Protein AF-0000000074059070 (afdb_homodimer)

InterPro domains:
  IPR005331 Sulfotransferase [PF03567] (1-85)
  IPR007669 Carbohydrate sulfotransferase Chst-1-like [PTHR22900] (1-77)

Sequence (358 aa):
MTTITAAIFCYLTNTSEFLLNNRTISTEEYYRRFCLDQNDMTYDEVHNILGSSRVEYAVVRDPVERFLSGFVDKCIKYCNFKDNFHYYTTVSYEEGFDGILNLAKNHEMIYEKAGVPEELRRTIYTELLVGSTPHSTSGTAVKAEARNTLTANSSLLLRVTQMYYYDFIAFNFRLPILLMTTITAAIFCYLTNTSEFLLNNRTISTEEYYRRFCLDQNDMTYDEVHNILGSSRVEYAVVRDPVERFLSGFVDKCIKYCNFKDNFHYYTTVSYEEGFDGILNLAKNHEMIYEKAGVPEELRRTIYTELLVGSTPHSTSGTAVKAEARNTLTANSSLLLRVTQMYYYDFIAFNFRLPILL

Organism: Necator americanus (NCBI:txid51031)

Solvent-accessible surface area (backbone atoms only — not comparable to full-atom values): 20417 Å² total; per-residue (Å²): 107,66,48,53,54,51,25,48,48,35,39,69,74,39,44,67,62,36,51,73,68,70,56,52,50,38,70,36,38,82,90,67,29,89,52,63,62,75,83,68,59,41,40,68,57,49,44,67,72,57,52,85,84,59,81,49,67,42,81,41,59,47,62,68,58,48,48,48,47,50,43,43,50,51,45,50,41,46,59,27,48,88,83,43,47,88,64,44,45,78,39,73,44,44,84,62,69,69,19,38,51,49,42,30,50,51,47,44,55,52,37,49,74,63,64,51,55,67,72,58,44,50,50,52,39,53,37,46,65,74,46,76,39,91,83,53,63,74,91,36,70,68,44,51,53,50,47,48,55,39,71,73,30,44,71,57,38,48,52,54,46,61,74,37,40,62,56,29,61,77,67,69,45,83,76,81,84,76,115,107,66,49,53,56,51,25,48,50,37,39,69,74,39,45,66,63,35,50,74,67,70,55,53,50,41,72,35,39,81,90,67,29,89,52,64,61,75,81,67,59,40,42,67,57,47,43,67,72,56,50,85,85,59,79,47,68,43,81,42,59,47,62,68,58,48,49,48,46,50,42,44,50,50,47,50,42,46,60,28,47,89,86,44,46,88,63,44,45,78,39,72,45,44,83,62,68,70,19,38,52,50,42,31,51,51,47,45,54,52,37,49,75,63,64,50,54,66,70,60,44,50,51,53,37,54,35,46,65,74,46,76,38,90,82,54,64,72,91,36,70,66,44,51,52,50,48,49,57,40,71,72,30,44,68,56,40,48,52,54,44,60,74,38,42,64,56,27,60,76,67,68,46,83,77,79,84,75,116

Secondary structure (DSSP, 8-state):
-HHHHHHHHHHHHSHHHHHHTT--GGG--GGG-TTTTTT---HHHHHHHHTTS---EEEEE-HHHHHHHHIIIIIIIII-HHHHGGGPEEEEE-SSHHHHHHHHHHHHHHHHHTT--HHHHHHHHHHHHH---TT--TT-HHHHHHHHHHHH-HHHHHHHHHHTHHHHHHTTPPPP---/-HHHHHHHHHHHHSHHHHHHTT--GGG--STT-TTTTTT---HHHHHHHHTTS---EEEEE-HHHHHHHHIIIIIIIII-HHHHGGGPEEEEE-SSHHHHHHHHHHHHHHHHHTT--HHHHHHHHHHHHH---TT--TT-HHHHHHHHHHHH-HHHHHHHHHHTHHHHHHTTPPPP---

Structure (mmCIF, N/CA/C/O backbone):
data_AF-0000000074059070-model_v1
#
loop_
_entity.id
_entity.type
_entity.pdbx_description
1 polymer 'Sulfotransferase domain-containing protein'
#
loop_
_atom_site.group_PDB
_atom_site.id
_atom_site.type_symbol
_atom_site.label_atom_id
_atom_site.label_alt_id
_atom_site.label_comp_id
_atom_site.label_asym_id
_atom_site.label_entity_id
_atom_site.label_seq_id
_atom_site.pdbx_PDB_ins_code
_atom_site.Cartn_x
_atom_site.Cartn_y
_atom_site.Cartn_z
_atom_site.occupancy
_atom_site.B_iso_or_equiv
_atom_site.auth_seq_id
_atom_site.auth_comp_id
_atom_site.auth_asym_id
_atom_site.auth_atom_id
_atom_site.pdbx_PDB_model_num
ATOM 1 N N . MET A 1 1 ? 6.031 7.359 5.82 1 50.25 1 MET A N 1
ATOM 2 C CA . MET A 1 1 ? 5.57 8.555 6.523 1 50.25 1 MET A CA 1
ATOM 3 C C . MET A 1 1 ? 4.266 8.273 7.262 1 50.25 1 MET A C 1
ATOM 5 O O . MET A 1 1 ? 4.086 8.711 8.406 1 50.25 1 MET A O 1
ATOM 9 N N . THR A 1 2 ? 3.662 7.297 6.664 1 63.88 2 THR A N 1
ATOM 10 C CA . THR A 1 2 ? 2.432 6.855 7.316 1 63.88 2 THR A CA 1
ATOM 11 C C . THR A 1 2 ? 2.744 6.125 8.617 1 63.88 2 THR A C 1
ATOM 13 O O . THR A 1 2 ? 2.066 6.328 9.625 1 63.88 2 THR A O 1
ATOM 16 N N . THR A 1 3 ? 3.975 5.699 8.539 1 76.62 3 THR A N 1
ATOM 17 C CA . THR A 1 3 ? 4.289 4.871 9.695 1 76.62 3 THR A CA 1
ATOM 18 C C . THR A 1 3 ? 4.535 5.738 10.93 1 76.62 3 THR A C 1
ATOM 20 O O . THR A 1 3 ? 3.992 5.469 12 1 76.62 3 THR A O 1
ATOM 23 N N . ILE A 1 4 ? 5.25 6.836 10.711 1 82.69 4 ILE A N 1
ATOM 24 C CA . ILE A 1 4 ? 5.609 7.672 11.852 1 82.69 4 ILE A CA 1
ATOM 25 C C . ILE A 1 4 ? 4.375 8.422 12.352 1 82.69 4 ILE A C 1
ATOM 27 O O . ILE A 1 4 ? 4.18 8.57 13.562 1 82.69 4 ILE A O 1
ATOM 31 N N . THR A 1 5 ? 3.576 8.891 11.461 1 88 5 THR A N 1
ATOM 32 C CA . THR A 1 5 ? 2.355 9.586 11.844 1 88 5 THR A CA 1
ATOM 33 C C . THR A 1 5 ? 1.42 8.664 12.609 1 88 5 THR A C 1
ATOM 35 O O . THR A 1 5 ? 0.832 9.062 13.617 1 88 5 THR A O 1
ATOM 38 N N . ALA A 1 6 ? 1.315 7.516 12.086 1 88.31 6 ALA A N 1
ATOM 39 C CA . ALA A 1 6 ? 0.483 6.531 12.773 1 88.31 6 ALA A CA 1
ATOM 40 C C . ALA A 1 6 ? 1.013 6.25 14.18 1 88.31 6 ALA A C 1
ATOM 42 O O . ALA A 1 6 ? 0.234 6.098 15.125 1 88.31 6 ALA A O 1
ATOM 43 N N . ALA A 1 7 ? 2.293 6.195 14.289 1 90.31 7 ALA A N 1
ATOM 44 C CA . ALA A 1 7 ? 2.928 5.957 15.586 1 90.31 7 ALA A CA 1
ATOM 45 C C . ALA A 1 7 ? 2.65 7.102 16.547 1 90.31 7 ALA A C 1
ATOM 47 O O . ALA A 1 7 ? 2.4 6.875 17.734 1 90.31 7 ALA A O 1
ATOM 48 N N . ILE A 1 8 ? 2.713 8.234 16.062 1 92.81 8 ILE A N 1
ATOM 49 C CA . ILE A 1 8 ? 2.439 9.414 16.875 1 92.81 8 ILE A CA 1
ATOM 50 C C . ILE A 1 8 ? 1.01 9.359 17.406 1 92.81 8 ILE A C 1
ATOM 52 O O . ILE A 1 8 ? 0.773 9.602 18.594 1 92.81 8 ILE A O 1
ATOM 56 N N . PHE A 1 9 ? 0.107 8.961 16.609 1 93.19 9 PHE A N 1
ATOM 57 C CA . PHE A 1 9 ? -1.288 8.914 17.031 1 93.19 9 PHE A CA 1
ATOM 58 C C . PHE A 1 9 ? -1.517 7.777 18.031 1 93.19 9 PHE A C 1
ATOM 60 O O . PHE A 1 9 ? -2.35 7.891 18.922 1 93.19 9 PHE A O 1
ATOM 67 N N . CYS A 1 10 ? -0.812 6.742 17.797 1 93.38 10 CYS A N 1
ATOM 68 C CA . CYS A 1 10 ? -0.864 5.684 18.812 1 93.38 10 CYS A CA 1
ATOM 69 C C . CYS A 1 10 ? -0.404 6.203 20.156 1 93.38 10 CYS A C 1
ATOM 71 O O . CYS A 1 10 ? -1.038 5.93 21.188 1 93.38 10 CYS A O 1
ATOM 73 N N . TYR A 1 11 ? 0.659 6.914 20.188 1 95 11 TYR A N 1
ATOM 74 C CA . TYR A 1 11 ? 1.203 7.523 21.391 1 95 11 TYR A CA 1
ATOM 75 C C . TYR A 1 11 ? 0.2 8.492 22.016 1 95 11 TYR A C 1
ATOM 77 O O . TYR A 1 11 ? -0.043 8.445 23.219 1 95 11 TYR A O 1
ATOM 85 N N . LEU A 1 12 ? -0.462 9.242 21.203 1 94.88 12 LEU A N 1
ATOM 86 C CA . LEU A 1 12 ? -1.369 10.281 21.672 1 94.88 12 LEU A CA 1
ATOM 87 C C . LEU A 1 12 ? -2.682 9.672 22.156 1 94.88 12 LEU A C 1
ATOM 89 O O . LEU A 1 12 ? -3.328 10.227 23.062 1 94.88 12 LEU A O 1
ATOM 93 N N . THR A 1 13 ? -3.107 8.625 21.547 1 91.88 13 THR A N 1
ATOM 94 C CA . THR A 1 13 ? -4.379 7.996 21.891 1 91.88 13 THR A CA 1
ATOM 95 C C . THR A 1 13 ? -4.32 7.371 23.281 1 91.88 13 THR A C 1
ATOM 97 O O . THR A 1 13 ? -5.297 7.426 24.031 1 91.88 13 THR A O 1
ATOM 100 N N . ASN A 1 14 ? -3.252 6.746 23.594 1 93.81 14 ASN A N 1
ATOM 101 C CA . ASN A 1 14 ? -3.051 6.137 24.906 1 93.81 14 ASN A CA 1
ATOM 102 C C . ASN A 1 14 ? -1.597 6.238 25.359 1 93.81 14 ASN A C 1
ATOM 104 O O . ASN A 1 14 ? -0.888 5.23 25.406 1 93.81 14 ASN A O 1
ATOM 108 N N . THR A 1 15 ? -1.312 7.395 25.844 1 95.12 15 THR A N 1
ATOM 109 C CA . THR A 1 15 ? 0.071 7.723 26.172 1 95.12 15 THR A CA 1
ATOM 110 C C . THR A 1 15 ? 0.575 6.848 27.312 1 95.12 15 THR A C 1
ATOM 112 O O . THR A 1 15 ? 1.666 6.277 27.234 1 95.12 15 THR A O 1
ATOM 115 N N . SER A 1 16 ? -0.218 6.723 28.297 1 94.88 16 SER A N 1
ATOM 116 C CA . SER A 1 16 ? 0.184 5.984 29.5 1 94.88 16 SER A CA 1
ATOM 117 C C . SER A 1 16 ? 0.494 4.527 29.172 1 94.88 16 SER A C 1
ATOM 119 O O . SER A 1 16 ? 1.57 4.027 29.5 1 94.88 16 SER A O 1
ATOM 121 N N . GLU A 1 17 ? -0.394 3.877 28.484 1 95.25 17 GLU A N 1
ATOM 122 C CA . GLU A 1 17 ? -0.189 2.471 28.141 1 95.25 17 GLU A CA 1
ATOM 123 C C . GLU A 1 17 ? 0.943 2.303 27.141 1 95.25 17 GLU A C 1
ATOM 125 O O . GLU A 1 17 ? 1.682 1.316 27.172 1 95.25 17 GLU A O 1
ATOM 130 N N . PHE A 1 18 ? 1.029 3.25 26.219 1 95.88 18 PHE A N 1
ATOM 131 C CA . PHE A 1 18 ? 2.102 3.24 25.234 1 95.88 18 PHE A CA 1
ATOM 132 C C . PHE A 1 18 ? 3.465 3.232 25.922 1 95.88 18 PHE A C 1
ATOM 134 O O . PHE A 1 18 ? 4.328 2.418 25.578 1 95.88 18 PHE A O 1
ATOM 141 N N . LEU A 1 19 ? 3.6 4.066 26.938 1 93.62 19 LEU A N 1
ATOM 142 C CA . LEU A 1 19 ? 4.859 4.199 27.656 1 93.62 19 LEU A CA 1
ATOM 143 C C . LEU A 1 19 ? 5.074 3.014 28.594 1 93.62 19 LEU A C 1
ATOM 145 O O . LEU A 1 19 ? 6.195 2.518 28.719 1 93.62 19 LEU A O 1
ATOM 149 N N . LEU A 1 20 ? 4.027 2.57 29.172 1 95.12 20 LEU A N 1
ATOM 150 C CA . LEU A 1 20 ? 4.094 1.444 30.094 1 95.12 20 LEU A CA 1
ATOM 151 C C . LEU A 1 20 ? 4.555 0.178 29.391 1 95.12 20 LEU A C 1
ATOM 153 O O . LEU A 1 20 ? 5.188 -0.688 30 1 95.12 20 LEU A O 1
ATOM 157 N N . ASN A 1 21 ? 4.285 0.098 28.156 1 94.31 21 ASN A N 1
ATOM 158 C CA . ASN A 1 21 ? 4.68 -1.062 27.359 1 94.31 21 ASN A CA 1
ATOM 159 C C . ASN A 1 21 ? 6.039 -0.849 26.703 1 94.31 21 ASN A C 1
ATOM 161 O O . ASN A 1 21 ? 6.402 -1.579 25.781 1 94.31 21 ASN A O 1
ATOM 165 N N . ASN A 1 22 ? 6.691 0.199 27.078 1 92.62 22 ASN A N 1
ATOM 166 C CA . ASN A 1 22 ? 8.047 0.51 26.641 1 92.62 22 ASN A CA 1
ATOM 167 C C . ASN A 1 22 ? 8.109 0.729 25.125 1 92.62 22 ASN A C 1
ATOM 169 O O . ASN A 1 22 ? 9.031 0.252 24.469 1 92.62 22 ASN A O 1
ATOM 173 N N . ARG A 1 23 ? 7.133 1.312 24.672 1 91 23 ARG A N 1
ATOM 174 C CA . ARG A 1 23 ? 7.094 1.646 23.25 1 91 23 ARG A CA 1
ATOM 175 C C . ARG A 1 23 ? 7.699 3.023 22.984 1 91 23 ARG A C 1
ATOM 177 O O . ARG A 1 23 ? 7.652 3.896 23.859 1 91 23 ARG A O 1
ATOM 184 N N . THR A 1 24 ? 8.266 3.17 21.859 1 90.31 24 THR A N 1
ATOM 185 C CA . THR A 1 24 ? 8.711 4.469 21.375 1 90.31 24 THR A CA 1
ATOM 186 C C . THR A 1 24 ? 8.164 4.742 19.984 1 90.31 24 THR A C 1
ATOM 188 O O . THR A 1 24 ? 7.91 3.811 19.219 1 90.31 24 THR A O 1
ATOM 191 N N . ILE A 1 25 ? 7.949 5.961 19.641 1 89.62 25 ILE A N 1
ATOM 192 C CA . ILE A 1 25 ? 7.379 6.363 18.359 1 89.62 25 ILE A CA 1
ATOM 193 C C . ILE A 1 25 ? 8.289 5.895 17.219 1 89.62 25 ILE A C 1
ATOM 195 O O . ILE A 1 25 ? 7.809 5.383 16.203 1 89.62 25 ILE A O 1
ATOM 199 N N . SER A 1 26 ? 9.523 5.941 17.422 1 83.5 26 SER A N 1
ATOM 200 C CA . SER A 1 26 ? 10.508 5.676 16.375 1 83.5 26 SER A CA 1
ATOM 201 C C . SER A 1 26 ? 10.641 4.18 16.109 1 83.5 26 SER A C 1
ATOM 203 O O . SER A 1 26 ? 11.188 3.775 15.078 1 83.5 26 SER A O 1
ATOM 205 N N . THR A 1 27 ? 10.102 3.377 16.984 1 83.38 27 THR A N 1
ATOM 206 C CA . THR A 1 27 ? 10.281 1.94 16.797 1 83.38 27 THR A CA 1
ATOM 207 C C . THR A 1 27 ? 8.977 1.282 16.359 1 83.38 27 THR A C 1
ATOM 209 O O . THR A 1 27 ? 8.93 0.07 16.141 1 83.38 27 THR A O 1
ATOM 212 N N . GLU A 1 28 ? 7.941 2.098 16.266 1 85 28 GLU A N 1
ATOM 213 C CA . GLU A 1 28 ? 6.664 1.562 15.812 1 85 28 GLU A CA 1
ATOM 214 C C . GLU A 1 28 ? 6.719 1.186 14.336 1 85 28 GLU A C 1
ATOM 216 O O . GLU A 1 28 ? 7.324 1.896 13.531 1 85 28 GLU A O 1
ATOM 221 N N . GLU A 1 29 ? 6.141 -0.019 14.062 1 77.88 29 GLU A N 1
ATOM 222 C CA . GLU A 1 29 ? 6.016 -0.505 12.688 1 77.88 29 GLU A CA 1
ATOM 223 C C . GLU A 1 29 ? 4.57 -0.867 12.359 1 77.88 29 GLU A C 1
ATOM 225 O O . GLU A 1 29 ? 3.758 -1.081 13.266 1 77.88 29 GLU A O 1
ATOM 230 N N . TYR A 1 30 ? 4.41 -0.943 11.094 1 73.56 30 TYR A N 1
ATOM 231 C CA . TYR A 1 30 ? 3.047 -1.19 10.641 1 73.56 30 TYR A CA 1
ATOM 232 C C . TYR A 1 30 ? 2.492 -2.473 11.242 1 73.56 30 TYR A C 1
ATOM 234 O O . TYR A 1 30 ? 1.371 -2.488 11.758 1 73.56 30 TYR A O 1
ATOM 242 N N . TYR A 1 31 ? 3.281 -3.512 11.383 1 69.62 31 TYR A N 1
ATOM 243 C CA . TYR A 1 31 ? 2.775 -4.824 11.773 1 69.62 31 TYR A CA 1
ATOM 244 C C . TYR A 1 31 ? 2.834 -5.004 13.281 1 69.62 31 TYR A C 1
ATOM 246 O O . TYR A 1 31 ? 2.219 -5.922 13.828 1 69.62 31 TYR A O 1
ATOM 254 N N . ARG A 1 32 ? 3.541 -4.148 14.047 1 75.25 32 ARG A N 1
ATOM 255 C CA . ARG A 1 32 ? 3.684 -4.266 15.492 1 75.25 32 ARG A CA 1
ATOM 256 C C . ARG A 1 32 ? 3.258 -2.979 16.188 1 75.25 32 ARG A C 1
ATOM 258 O O . ARG A 1 32 ? 3.697 -2.697 17.312 1 75.25 32 ARG A O 1
ATOM 265 N N . ARG A 1 33 ? 2.42 -2.352 15.523 1 82.94 33 ARG A N 1
ATOM 266 C CA . ARG A 1 33 ? 1.953 -1.089 16.094 1 82.94 33 ARG A CA 1
ATOM 267 C C . ARG A 1 33 ? 1.178 -1.321 17.375 1 82.94 33 ARG A C 1
ATOM 269 O O . ARG A 1 33 ? 0.349 -2.23 17.453 1 82.94 33 ARG A O 1
ATOM 276 N N . PHE A 1 34 ? 1.431 -0.423 18.266 1 86.06 34 PHE A N 1
ATOM 277 C CA . PHE A 1 34 ? 0.832 -0.56 19.594 1 86.06 34 PHE A CA 1
ATOM 278 C C . PHE A 1 34 ? -0.689 -0.532 19.5 1 86.06 34 PHE A C 1
ATOM 280 O O . PHE A 1 34 ? -1.369 -1.341 20.141 1 86.06 34 PHE A O 1
ATOM 287 N N . CYS A 1 35 ? -1.208 0.383 18.688 1 87.44 35 CYS A N 1
ATOM 288 C CA . CYS A 1 35 ? -2.654 0.557 18.625 1 87.44 35 CYS A CA 1
ATOM 289 C C . CYS A 1 35 ? -3.25 -0.231 17.469 1 87.44 35 CYS A C 1
ATOM 291 O O . CYS A 1 35 ? -4.434 -0.084 17.156 1 87.44 35 CYS A O 1
ATOM 293 N N . LEU A 1 36 ? -2.402 -0.968 16.766 1 79.06 36 LEU A N 1
ATOM 294 C CA . LEU A 1 36 ? -2.83 -1.779 15.641 1 79.06 36 LEU A CA 1
ATOM 295 C C . LEU A 1 36 ? -3.557 -0.927 14.602 1 79.06 36 LEU A C 1
ATOM 297 O O . LEU A 1 36 ? -2.979 0.007 14.047 1 79.06 36 LEU A O 1
ATOM 301 N N . ASP A 1 37 ? -4.891 -1.211 14.422 1 75.81 37 ASP A N 1
ATOM 302 C CA . ASP A 1 37 ? -5.617 -0.473 13.398 1 75.81 37 ASP A CA 1
ATOM 303 C C . ASP A 1 37 ? -6.676 0.437 14.016 1 75.81 37 ASP A C 1
ATOM 305 O O . ASP A 1 37 ? -7.578 0.907 13.32 1 75.81 37 ASP A O 1
ATOM 309 N N . GLN A 1 38 ? -6.465 0.719 15.227 1 81.12 38 GLN A N 1
ATOM 310 C CA . GLN A 1 38 ? -7.484 1.475 15.945 1 81.12 38 GLN A CA 1
ATOM 311 C C . GLN A 1 38 ? -7.598 2.898 15.406 1 81.12 38 GLN A C 1
ATOM 313 O O . GLN A 1 38 ? -8.664 3.51 15.477 1 81.12 38 GLN A O 1
ATOM 318 N N . ASN A 1 39 ? -6.512 3.33 14.898 1 82.62 39 ASN A N 1
ATOM 319 C CA . ASN A 1 39 ? -6.516 4.715 14.438 1 82.62 39 ASN A CA 1
ATOM 320 C C . ASN A 1 39 ? -6.637 4.805 12.922 1 82.62 39 ASN A C 1
ATOM 322 O O . ASN A 1 39 ? -6.535 5.887 12.344 1 82.62 39 ASN A O 1
ATOM 326 N N . ASP A 1 40 ? -6.812 3.641 12.32 1 82.25 40 ASP A N 1
ATOM 327 C CA . ASP A 1 40 ? -7.039 3.625 10.875 1 82.25 40 ASP A CA 1
ATOM 328 C C . ASP A 1 40 ? -8.523 3.771 10.547 1 82.25 40 ASP A C 1
ATOM 330 O O . ASP A 1 40 ? -9.305 2.846 10.773 1 82.25 40 ASP A O 1
ATOM 334 N N . MET A 1 41 ? -8.891 4.945 10.172 1 84 41 MET A N 1
ATOM 335 C CA . MET A 1 41 ? -10.289 5.238 9.875 1 84 41 MET A CA 1
ATOM 336 C C . MET A 1 41 ? -10.422 5.938 8.523 1 84 41 MET A C 1
ATOM 338 O O . MET A 1 41 ? -9.492 6.602 8.07 1 84 41 MET A O 1
ATOM 342 N N . THR A 1 42 ? -11.578 5.688 7.969 1 85.81 42 THR A N 1
ATOM 343 C CA . THR A 1 42 ? -11.875 6.402 6.734 1 85.81 42 THR A CA 1
ATOM 344 C C . THR A 1 42 ? -12.078 7.891 7.004 1 85.81 42 THR A C 1
ATOM 346 O O . THR A 1 42 ? -12.281 8.297 8.148 1 85.81 42 THR A O 1
ATOM 349 N N . TYR A 1 43 ? -11.992 8.664 5.969 1 86.69 43 TYR A N 1
ATOM 350 C CA . TYR A 1 43 ? -12.188 10.109 6.086 1 86.69 43 TYR A CA 1
ATOM 351 C C . TYR A 1 43 ? -13.539 10.422 6.719 1 86.69 43 TYR A C 1
ATOM 353 O O . TYR A 1 43 ? -13.625 11.242 7.641 1 86.69 43 TYR A O 1
ATOM 361 N N . ASP A 1 44 ? -14.547 9.742 6.215 1 85 44 ASP A N 1
ATOM 362 C CA . ASP A 1 44 ? -15.898 9.992 6.703 1 85 44 ASP A CA 1
ATOM 363 C C . ASP A 1 44 ? -16.031 9.594 8.172 1 85 44 ASP A C 1
ATOM 365 O O . ASP A 1 44 ? -16.688 10.289 8.945 1 85 44 AS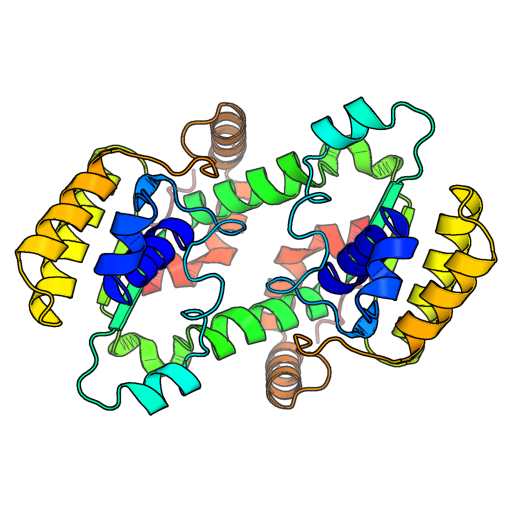P A O 1
ATOM 369 N N . GLU A 1 45 ? -15.445 8.531 8.531 1 86.38 45 GLU A N 1
ATOM 370 C CA . GLU A 1 45 ? -15.5 8.07 9.922 1 86.38 45 GLU A CA 1
ATOM 371 C C . GLU A 1 45 ? -14.859 9.086 10.859 1 86.38 45 GLU A C 1
ATOM 373 O O . GLU A 1 45 ? -15.43 9.422 11.906 1 86.38 45 GLU A O 1
ATOM 378 N N . VAL A 1 46 ? -13.703 9.562 10.508 1 85.56 46 VAL A N 1
ATOM 379 C CA . VAL A 1 46 ? -12.977 10.516 11.344 1 85.56 46 VAL A CA 1
ATOM 380 C C . VAL A 1 46 ? -13.773 11.812 11.453 1 85.56 46 VAL A C 1
ATOM 382 O O . VAL A 1 46 ? -13.883 12.391 12.539 1 85.56 46 VAL A O 1
ATOM 385 N N . HIS A 1 47 ? -14.273 12.203 10.414 1 87.12 47 HIS A N 1
ATOM 386 C CA . HIS A 1 47 ? -15.016 13.461 10.391 1 87.12 47 HIS A CA 1
ATOM 387 C C . HIS A 1 47 ? -16.281 13.359 11.227 1 87.12 47 HIS A C 1
ATOM 389 O O . HIS A 1 47 ? -16.688 14.336 11.867 1 87.12 47 HIS A O 1
ATOM 395 N N . ASN A 1 48 ? -16.828 12.242 11.18 1 87.25 48 ASN A N 1
ATOM 396 C CA . ASN A 1 48 ? -18.016 12.016 11.992 1 87.25 48 ASN A CA 1
ATOM 397 C C . ASN A 1 48 ? -17.703 12.055 13.477 1 87.25 48 ASN A C 1
ATOM 399 O O . ASN A 1 48 ? -18.516 12.508 14.281 1 87.25 48 ASN A O 1
ATOM 403 N N . ILE A 1 49 ? -16.594 11.633 13.828 1 85.25 49 ILE A N 1
ATOM 404 C CA . ILE A 1 49 ? -16.188 11.562 15.227 1 85.25 49 ILE A CA 1
ATOM 405 C C . ILE A 1 49 ? -15.734 12.938 15.703 1 85.25 49 ILE A C 1
ATOM 407 O O . ILE A 1 49 ? -16.125 13.383 16.781 1 85.25 49 ILE A O 1
ATOM 411 N N . LEU A 1 50 ? -14.922 13.656 14.984 1 84.12 50 LEU A N 1
ATOM 412 C CA . LEU A 1 50 ? -14.242 14.859 15.438 1 84.12 50 LEU A CA 1
ATOM 413 C C . LEU 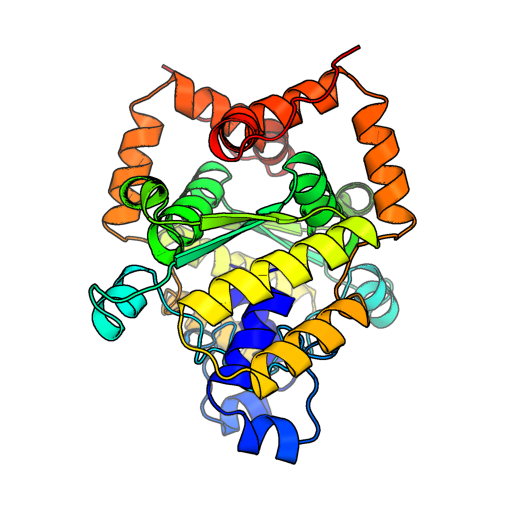A 1 50 ? -15.094 16.094 15.172 1 84.12 50 LEU A C 1
ATOM 415 O O . LEU A 1 50 ? -14.945 17.109 15.852 1 84.12 50 LEU A O 1
ATOM 419 N N . GLY A 1 51 ? -15.945 16 14.211 1 82.5 51 GLY A N 1
ATOM 420 C CA . GLY A 1 51 ? -16.766 17.156 13.891 1 82.5 51 GLY A CA 1
ATOM 421 C C . GLY A 1 51 ? -15.969 18.297 13.281 1 82.5 51 GLY A C 1
ATOM 422 O O . GLY A 1 51 ? -15.039 18.062 12.508 1 82.5 51 GLY A O 1
ATOM 423 N N . SER A 1 52 ? -16.375 19.609 13.609 1 80.88 52 SER A N 1
ATOM 424 C CA . SER A 1 52 ? -15.844 20.781 12.906 1 80.88 52 SER A CA 1
ATOM 425 C C . SER A 1 52 ? -14.594 21.328 13.602 1 80.88 52 SER A C 1
ATOM 427 O O . SER A 1 52 ? -13.836 22.094 13 1 80.88 52 SER A O 1
ATOM 429 N N . SER A 1 53 ? -14.359 21 14.781 1 82.19 53 SER A N 1
ATOM 430 C CA . SER A 1 53 ? -13.203 21.516 15.508 1 82.19 53 SER A CA 1
ATOM 431 C C . SER A 1 53 ? -11.977 20.625 15.289 1 82.19 53 SER A C 1
ATOM 433 O O . SER A 1 53 ? -11.219 20.359 16.219 1 82.19 53 SER A O 1
ATOM 435 N N . ARG A 1 54 ? -11.789 20.297 14.109 1 87.56 54 ARG A N 1
ATOM 436 C CA . ARG A 1 54 ? -10.711 19.375 13.789 1 87.56 54 ARG A CA 1
ATOM 437 C C . ARG A 1 54 ? -9.531 20.094 13.156 1 87.56 54 ARG A C 1
ATOM 439 O O . ARG A 1 54 ? -9.703 21.141 12.516 1 87.56 54 ARG A O 1
ATOM 446 N N . VAL A 1 55 ? -8.414 19.578 13.508 1 91.75 55 VAL A N 1
ATOM 447 C CA . VAL A 1 55 ? -7.195 19.969 12.797 1 91.75 55 VAL A CA 1
ATOM 448 C C . VAL A 1 55 ? -6.781 18.859 11.836 1 91.75 55 VAL A C 1
ATOM 450 O O . VAL A 1 55 ? -6.586 17.719 12.25 1 91.75 55 VAL A O 1
ATOM 453 N N . GLU A 1 56 ? -6.781 19.234 10.578 1 91.31 56 GLU A N 1
ATOM 454 C CA .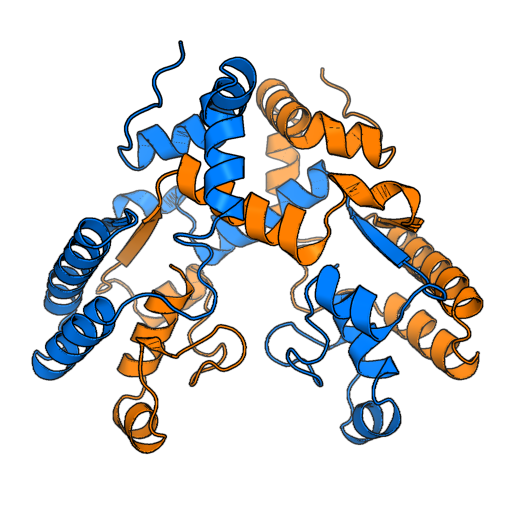 GLU A 1 56 ? -6.441 18.266 9.539 1 91.31 56 GLU A CA 1
ATOM 455 C C . GLU A 1 56 ? -5.09 18.578 8.906 1 91.31 56 GLU A C 1
ATOM 457 O O . GLU A 1 56 ? -4.797 19.734 8.602 1 91.31 56 GLU A O 1
ATOM 462 N N . TYR A 1 57 ? -4.32 17.562 8.852 1 92.38 57 TYR A N 1
ATOM 463 C CA . TYR A 1 57 ? -3.066 17.75 8.133 1 92.38 57 TYR A CA 1
ATOM 464 C C . TYR A 1 57 ? -2.693 16.5 7.34 1 92.38 57 TYR A C 1
ATOM 466 O O . TYR A 1 57 ? -3.168 15.406 7.641 1 92.38 57 TYR A O 1
ATOM 474 N N . ALA A 1 58 ? -1.93 16.703 6.281 1 91.5 58 ALA A N 1
ATOM 475 C CA . ALA A 1 58 ? -1.391 15.625 5.453 1 91.5 58 ALA A CA 1
ATOM 476 C C . ALA A 1 58 ? 0.123 15.75 5.305 1 91.5 58 ALA A C 1
ATOM 478 O O . ALA A 1 58 ? 0.637 16.828 5.02 1 91.5 58 ALA A O 1
ATOM 479 N N . VAL A 1 59 ? 0.737 14.688 5.617 1 91.75 59 VAL A N 1
ATOM 480 C CA . VAL A 1 59 ? 2.164 14.625 5.316 1 91.75 59 VAL A CA 1
ATOM 481 C C . VAL A 1 59 ? 2.375 14.086 3.906 1 91.75 59 VAL A C 1
ATOM 483 O O . VAL A 1 59 ? 1.931 12.977 3.586 1 91.75 59 VAL A O 1
ATOM 486 N N . VAL A 1 60 ? 2.986 14.922 3.152 1 91.19 60 VAL A N 1
ATOM 487 C CA . VAL A 1 60 ? 3.168 14.547 1.751 1 91.19 60 VAL A CA 1
ATOM 488 C C . VAL A 1 60 ? 4.656 14.484 1.424 1 91.19 60 VAL A C 1
ATOM 490 O O . VAL A 1 60 ? 5.457 15.234 1.987 1 91.19 60 VAL A O 1
ATOM 493 N N . ARG A 1 61 ? 5.031 13.633 0.56 1 88.75 61 ARG A N 1
ATOM 494 C CA . ARG A 1 61 ? 6.41 13.438 0.123 1 88.75 61 ARG A CA 1
ATOM 495 C C . ARG A 1 61 ? 6.602 13.914 -1.314 1 88.75 61 ARG A C 1
ATOM 497 O O . ARG A 1 61 ? 5.641 13.977 -2.086 1 88.75 61 ARG A O 1
ATOM 504 N N . ASP A 1 62 ? 7.848 14.227 -1.507 1 88.88 62 ASP A N 1
ATOM 505 C CA . ASP A 1 62 ? 8.203 14.508 -2.895 1 88.88 62 ASP A CA 1
ATOM 506 C C . ASP A 1 62 ? 7.781 13.367 -3.814 1 88.88 62 ASP A C 1
ATOM 508 O O . ASP A 1 62 ? 8.055 12.195 -3.527 1 88.88 62 ASP A O 1
ATOM 512 N N . PRO A 1 63 ? 7.121 13.773 -4.914 1 90.56 63 PRO A N 1
ATOM 513 C CA . PRO A 1 63 ? 6.559 12.719 -5.762 1 90.56 63 PRO A CA 1
ATOM 514 C C . PRO A 1 63 ? 7.617 11.758 -6.289 1 90.56 63 PRO A C 1
ATOM 516 O O . PRO A 1 63 ? 7.371 10.547 -6.375 1 90.56 63 PRO A O 1
ATOM 519 N N . VAL A 1 64 ? 8.781 12.273 -6.598 1 90.12 64 VAL A N 1
ATOM 520 C CA . VAL A 1 64 ? 9.844 11.406 -7.105 1 90.12 64 VAL A CA 1
ATOM 521 C C . VAL A 1 64 ? 10.32 10.469 -5.996 1 90.12 64 VAL A C 1
ATOM 523 O O . VAL A 1 64 ? 10.539 9.281 -6.238 1 90.12 64 VAL A O 1
ATOM 526 N N . GLU A 1 65 ? 10.453 11.016 -4.852 1 88.81 65 GLU A N 1
ATOM 527 C CA . GLU A 1 65 ? 10.859 10.203 -3.711 1 88.81 65 GLU A CA 1
ATOM 528 C C . GLU A 1 65 ? 9.812 9.148 -3.381 1 88.81 65 GLU A C 1
ATOM 530 O O . GLU A 1 65 ? 10.148 8.023 -3.002 1 88.81 65 GLU A O 1
ATOM 535 N N . ARG A 1 66 ? 8.578 9.555 -3.451 1 88.69 66 ARG A N 1
ATOM 536 C CA . ARG A 1 66 ? 7.484 8.609 -3.229 1 88.69 66 ARG A CA 1
ATOM 537 C C . ARG A 1 66 ? 7.531 7.473 -4.242 1 88.69 66 ARG A C 1
ATOM 539 O O . ARG A 1 66 ? 7.34 6.309 -3.883 1 88.69 66 ARG A O 1
ATOM 546 N N . PHE A 1 67 ? 7.727 7.809 -5.473 1 91 67 PHE A N 1
ATOM 547 C CA . PHE A 1 67 ? 7.844 6.797 -6.52 1 91 67 PHE A CA 1
ATOM 548 C C . PHE A 1 67 ? 9 5.848 -6.23 1 91 67 PHE A C 1
ATOM 550 O O . PHE A 1 67 ? 8.828 4.625 -6.277 1 91 67 PHE A O 1
ATOM 557 N N . LEU A 1 68 ? 10.148 6.441 -5.93 1 91.06 68 LEU A N 1
ATOM 558 C CA . LEU A 1 68 ? 11.352 5.641 -5.699 1 91.06 68 LEU A CA 1
ATOM 559 C C . LEU A 1 68 ? 11.164 4.711 -4.504 1 91.06 68 LEU A C 1
ATOM 561 O O . LEU A 1 68 ? 11.562 3.545 -4.551 1 91.06 68 LEU A O 1
ATOM 565 N N . SER A 1 69 ? 10.594 5.211 -3.506 1 88.62 69 SER A N 1
ATOM 566 C CA . SER A 1 69 ? 10.359 4.395 -2.32 1 88.62 69 SER A CA 1
ATOM 567 C C . SER A 1 69 ? 9.43 3.223 -2.635 1 88.62 69 SER A C 1
ATOM 569 O O . SER A 1 69 ? 9.688 2.092 -2.215 1 88.62 69 SER A O 1
ATOM 571 N N . GLY A 1 70 ? 8.305 3.553 -3.334 1 88.38 70 GLY A N 1
ATOM 572 C CA . GLY A 1 70 ? 7.379 2.504 -3.727 1 88.38 70 GLY A CA 1
ATOM 573 C C . GLY A 1 70 ? 7.996 1.481 -4.66 1 88.38 70 GLY A C 1
ATOM 574 O O . GLY A 1 70 ? 7.785 0.278 -4.5 1 88.38 70 GLY A O 1
ATOM 575 N N . PHE A 1 71 ? 8.781 1.969 -5.562 1 88.62 71 PHE A N 1
ATOM 576 C CA . PHE A 1 71 ? 9.422 1.104 -6.543 1 88.62 71 PHE A CA 1
ATOM 577 C C . PHE A 1 71 ? 10.406 0.154 -5.867 1 88.62 71 PHE A C 1
ATOM 579 O O . PHE A 1 71 ? 10.391 -1.051 -6.125 1 88.62 71 PHE A O 1
ATOM 586 N N . VAL A 1 72 ? 11.242 0.686 -5.031 1 88.75 72 VAL A N 1
ATOM 587 C CA . VAL A 1 72 ? 12.258 -0.112 -4.355 1 88.75 72 VAL A CA 1
ATOM 588 C C . VAL A 1 72 ? 11.594 -1.115 -3.418 1 88.75 72 VAL A C 1
ATOM 590 O O . VAL A 1 72 ? 11.984 -2.283 -3.367 1 88.75 72 VAL A O 1
ATOM 593 N N . ASP A 1 73 ? 10.602 -0.697 -2.76 1 86.44 73 ASP A N 1
ATOM 594 C CA . ASP A 1 73 ? 9.93 -1.536 -1.774 1 86.44 73 ASP A CA 1
ATOM 595 C C . ASP A 1 73 ? 9.156 -2.67 -2.451 1 86.44 73 ASP A C 1
ATOM 597 O O . ASP A 1 73 ? 9.352 -3.842 -2.119 1 86.44 73 ASP A O 1
ATOM 601 N N . LYS A 1 74 ? 8.406 -2.279 -3.443 1 85.06 74 LYS A N 1
ATOM 602 C CA . LYS A 1 74 ? 7.457 -3.256 -3.977 1 85.06 74 LYS A CA 1
ATOM 603 C C . LYS A 1 74 ? 8.055 -4.008 -5.16 1 85.06 74 LYS A C 1
ATOM 605 O O . LYS A 1 74 ? 7.852 -5.215 -5.301 1 85.06 74 LYS A O 1
ATOM 610 N N . CYS A 1 75 ? 8.797 -3.346 -5.996 1 86.31 75 CYS A N 1
ATOM 611 C CA . CYS A 1 75 ? 9.234 -3.951 -7.25 1 86.31 75 CYS A CA 1
ATOM 612 C C . CYS A 1 75 ? 10.578 -4.645 -7.082 1 86.31 75 CYS A C 1
ATOM 614 O O . CYS A 1 75 ? 10.875 -5.617 -7.777 1 86.31 75 CYS A O 1
ATOM 616 N N . ILE A 1 76 ? 11.336 -4.141 -6.145 1 85.19 76 ILE A N 1
ATOM 617 C CA . ILE A 1 76 ? 12.656 -4.738 -5.996 1 85.19 76 ILE A CA 1
ATOM 618 C C . ILE A 1 76 ? 12.68 -5.641 -4.766 1 85.19 76 ILE A C 1
ATOM 620 O O . ILE A 1 76 ? 13 -6.828 -4.863 1 85.19 76 ILE A O 1
ATOM 624 N N . LYS A 1 77 ? 12.273 -5.148 -3.725 1 84.81 77 LYS A N 1
ATOM 625 C CA . LYS A 1 77 ? 12.406 -5.863 -2.459 1 84.81 77 LYS A CA 1
ATOM 626 C C . LYS A 1 77 ? 11.445 -7.051 -2.391 1 84.81 77 LYS A C 1
ATOM 628 O O . LYS A 1 77 ? 11.836 -8.148 -1.976 1 84.81 77 LYS A O 1
ATOM 633 N N . TYR A 1 78 ? 10.211 -6.922 -2.871 1 84.44 78 TYR A N 1
ATOM 634 C CA . TYR A 1 78 ? 9.211 -7.941 -2.572 1 84.44 78 TYR A CA 1
ATOM 635 C C . TYR A 1 78 ? 8.914 -8.789 -3.803 1 84.44 78 TYR A C 1
ATOM 637 O O . TYR A 1 78 ? 8.461 -9.93 -3.686 1 84.44 78 TYR A O 1
ATOM 645 N N . CYS A 1 79 ? 8.961 -8.352 -4.957 1 79.25 79 CYS A N 1
ATOM 646 C CA . CYS A 1 79 ? 8.594 -9.148 -6.121 1 79.25 79 CYS A CA 1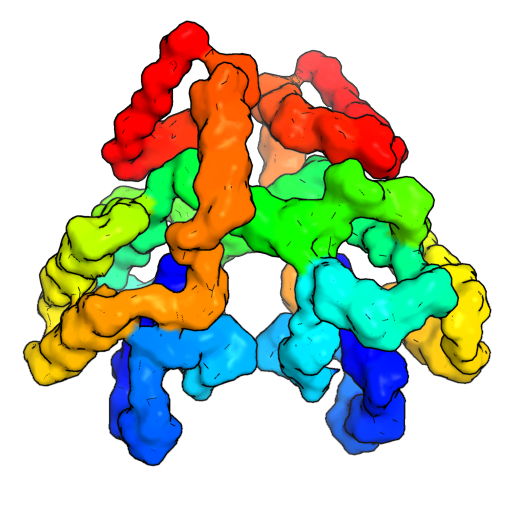
ATOM 647 C C . CYS A 1 79 ? 9.797 -9.375 -7.027 1 79.25 79 CYS A C 1
ATOM 649 O O . CYS A 1 79 ? 9.977 -10.469 -7.566 1 79.25 79 CYS A O 1
ATOM 651 N N . ASN A 1 80 ? 10.672 -8.398 -7.266 1 83 80 ASN A N 1
ATOM 652 C CA . ASN A 1 80 ? 11.844 -8.367 -8.133 1 83 80 ASN A CA 1
ATOM 653 C C . ASN A 1 80 ? 11.555 -9.016 -9.484 1 83 80 ASN A C 1
ATOM 655 O O . ASN A 1 80 ? 12.281 -9.914 -9.922 1 83 80 ASN A O 1
ATOM 659 N N . PHE A 1 81 ? 10.484 -8.633 -10.172 1 84.81 81 PHE A N 1
ATOM 660 C CA . PHE A 1 81 ? 10.094 -9.141 -11.484 1 84.81 81 PHE A CA 1
ATOM 661 C C . PHE A 1 81 ? 11.164 -8.844 -12.523 1 84.81 81 PHE A C 1
ATOM 663 O O . PHE A 1 81 ? 11.297 -9.578 -13.508 1 84.81 81 PHE A O 1
ATOM 670 N N . LYS A 1 82 ? 11.859 -7.832 -12.258 1 79.38 82 LYS A N 1
ATOM 671 C CA . LYS A 1 82 ? 12.883 -7.441 -13.219 1 79.38 82 LYS A CA 1
ATOM 672 C C . LYS A 1 82 ? 13.82 -8.602 -13.531 1 79.38 82 LYS A C 1
ATOM 674 O O . LYS A 1 82 ? 14.078 -8.906 -14.695 1 79.38 82 LYS A O 1
ATOM 679 N N . ASP A 1 83 ? 14.164 -9.32 -12.523 1 83.12 83 ASP A N 1
ATOM 680 C CA . ASP A 1 83 ? 15.18 -10.352 -12.711 1 83.12 83 ASP A CA 1
ATOM 681 C C . ASP A 1 83 ? 14.562 -11.75 -12.672 1 83.12 83 ASP A C 1
ATOM 683 O O . ASP A 1 83 ? 15.18 -12.719 -13.125 1 83.12 83 ASP A O 1
ATOM 687 N N . ASN A 1 84 ? 13.32 -11.844 -12.219 1 87.81 84 ASN A N 1
ATOM 688 C CA . ASN A 1 84 ? 12.859 -13.188 -11.875 1 87.81 84 ASN A CA 1
ATOM 689 C C . ASN A 1 84 ? 11.492 -13.484 -12.477 1 87.81 84 ASN A C 1
ATOM 691 O O . ASN A 1 84 ? 10.875 -14.5 -12.156 1 87.81 84 ASN A O 1
ATOM 695 N N . PHE A 1 85 ? 11.078 -12.68 -13.344 1 89.81 85 PHE A N 1
ATOM 696 C CA . PHE A 1 85 ? 9.727 -12.805 -13.883 1 89.81 85 PHE A CA 1
ATOM 697 C C . PHE A 1 85 ? 9.516 -14.172 -14.516 1 89.81 85 PHE A C 1
ATOM 699 O O . PHE A 1 85 ? 8.43 -14.742 -14.43 1 89.81 85 PHE A O 1
ATOM 706 N N . HIS A 1 86 ? 10.531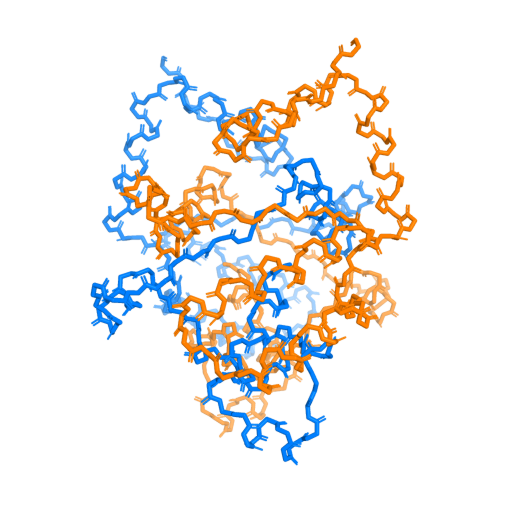 -14.68 -15.125 1 89.06 86 HIS A N 1
ATOM 707 C CA . HIS A 1 86 ? 10.43 -15.93 -15.875 1 89.06 86 HIS A CA 1
ATOM 708 C C . HIS A 1 86 ? 10.18 -17.109 -14.945 1 89.06 86 HIS A C 1
ATOM 710 O O . HIS A 1 86 ? 9.766 -18.188 -15.398 1 89.06 86 HIS A O 1
ATOM 716 N N . TYR A 1 87 ? 10.336 -16.969 -13.703 1 88.81 87 TYR A N 1
ATOM 717 C CA . TYR A 1 87 ? 10.102 -18.047 -12.758 1 88.81 87 TYR A CA 1
ATOM 718 C C . TYR A 1 87 ? 8.648 -18.062 -12.289 1 88.81 87 TYR A C 1
ATOM 720 O O . TYR A 1 87 ? 8.172 -19.062 -11.75 1 88.81 87 TYR A O 1
ATOM 728 N N . TYR A 1 88 ? 7.957 -17.016 -12.516 1 91.31 88 TYR A N 1
ATOM 729 C CA . TYR A 1 88 ? 6.621 -16.875 -11.945 1 91.31 88 TYR A CA 1
ATOM 730 C C . TYR A 1 88 ? 5.57 -17.484 -12.875 1 91.31 88 TYR A C 1
ATOM 732 O O . TYR A 1 88 ? 5.602 -17.25 -14.086 1 91.31 88 TYR A O 1
ATOM 740 N N . THR A 1 89 ? 4.738 -18.219 -12.227 1 93.06 89 THR A N 1
ATOM 741 C CA . THR A 1 89 ? 3.438 -18.438 -12.844 1 93.06 89 THR A CA 1
ATOM 742 C C . THR A 1 89 ? 2.496 -17.266 -12.547 1 93.06 89 THR A C 1
ATOM 744 O O . THR A 1 89 ? 2.211 -16.984 -11.383 1 93.06 89 THR A O 1
ATOM 747 N N . THR A 1 90 ? 2.025 -16.656 -13.602 1 92.5 90 THR A N 1
ATOM 748 C CA . THR A 1 90 ? 1.139 -15.516 -13.383 1 92.5 90 THR A CA 1
ATOM 749 C C . THR A 1 90 ? -0.322 -15.953 -13.398 1 92.5 90 THR A C 1
ATOM 751 O O . THR A 1 90 ? -0.738 -16.703 -14.281 1 92.5 90 THR A O 1
ATOM 754 N N . VAL A 1 91 ? -0.998 -15.531 -12.406 1 92.88 91 VAL A N 1
ATOM 755 C CA . VAL A 1 91 ? -2.432 -15.773 -12.305 1 92.88 91 VAL A CA 1
ATOM 756 C C . VAL A 1 91 ? -3.191 -14.453 -12.406 1 92.88 91 VAL A C 1
ATOM 758 O O . VAL A 1 91 ? -3.057 -13.586 -11.547 1 92.88 91 VAL A O 1
ATOM 761 N N . SER A 1 92 ? -3.977 -14.383 -13.445 1 89.81 92 SER A N 1
ATOM 762 C CA . SER A 1 92 ? -4.766 -13.172 -13.633 1 89.81 92 SER A CA 1
ATOM 763 C C . SER A 1 92 ? -6.043 -13.211 -12.805 1 89.81 92 SER A C 1
ATOM 765 O O . SER A 1 92 ? -6.777 -14.195 -12.828 1 89.81 92 SER A O 1
ATOM 767 N N . TYR A 1 93 ? -6.184 -12.102 -12.094 1 85.56 93 TYR A N 1
ATOM 768 C CA . TYR A 1 93 ? -7.414 -11.977 -11.32 1 85.56 93 TYR A CA 1
ATOM 769 C C . TYR A 1 93 ? -8.391 -11.016 -11.992 1 85.56 93 TYR A C 1
ATOM 771 O O . TYR A 1 93 ? -8.023 -9.898 -12.352 1 85.56 93 TYR A O 1
ATOM 779 N N . GLU A 1 94 ? -9.578 -11.57 -12.188 1 78.69 94 GLU A N 1
ATOM 780 C CA . GLU A 1 94 ? -10.688 -10.766 -12.68 1 78.69 94 GLU A CA 1
ATOM 781 C C . GLU A 1 94 ? -11.82 -10.695 -11.648 1 78.69 94 GLU A C 1
ATOM 783 O O . GLU A 1 94 ? -12.07 -11.672 -10.938 1 78.69 94 GLU A O 1
ATOM 788 N N . GLU A 1 95 ? -12.383 -9.523 -11.633 1 77.88 95 GLU A N 1
ATOM 789 C CA . GLU A 1 95 ? -13.492 -9.383 -10.695 1 77.88 95 GLU A CA 1
ATOM 790 C C . GLU A 1 95 ? -14.695 -10.219 -11.117 1 77.88 95 GLU A C 1
ATOM 792 O O . GLU A 1 95 ? -14.852 -10.531 -12.305 1 77.88 95 GLU A O 1
ATOM 797 N N . GLY A 1 96 ? -15.594 -10.516 -10.109 1 78.31 96 GLY A N 1
ATOM 798 C CA . GLY A 1 96 ? -16.797 -11.273 -10.391 1 78.31 96 GLY A CA 1
ATOM 799 C C . GLY A 1 96 ? -16.641 -12.766 -10.148 1 78.31 96 GLY A C 1
ATOM 800 O O . GLY A 1 96 ? -15.547 -13.234 -9.828 1 78.31 96 GLY A O 1
ATOM 801 N N . PHE A 1 97 ? -17.688 -13.43 -10.305 1 83.81 97 PHE A N 1
ATOM 802 C CA . PHE A 1 97 ? -17.734 -14.844 -9.984 1 83.81 97 PHE A CA 1
ATOM 803 C C . PHE A 1 97 ? -16.766 -15.633 -10.867 1 83.81 97 PHE A C 1
ATOM 805 O O . PHE A 1 97 ? -16.078 -16.531 -10.391 1 83.81 97 PHE A O 1
ATOM 812 N N . ASP A 1 98 ? -16.766 -15.328 -12.133 1 85.75 98 ASP A N 1
ATOM 813 C CA . ASP A 1 98 ? -15.891 -16.031 -13.062 1 85.75 98 ASP A CA 1
ATOM 814 C C . ASP A 1 98 ? -14.422 -15.812 -12.695 1 85.75 98 ASP A C 1
ATOM 816 O O . ASP A 1 98 ? -13.609 -16.734 -12.812 1 85.75 98 ASP A O 1
ATOM 820 N N . GLY A 1 99 ? -14.102 -14.656 -12.281 1 85.31 99 GLY A N 1
ATOM 821 C CA . GLY A 1 99 ? -12.75 -14.367 -11.828 1 85.31 99 GLY A CA 1
ATOM 822 C C . GLY A 1 99 ? -12.352 -15.148 -10.594 1 85.31 99 GLY A C 1
ATOM 823 O O . GLY A 1 99 ? -11.234 -15.672 -10.523 1 85.31 99 GLY A O 1
ATOM 824 N N . ILE A 1 100 ? -13.273 -15.281 -9.719 1 86.94 100 ILE A N 1
ATOM 825 C CA . ILE A 1 100 ? -13.023 -16.016 -8.484 1 86.94 100 ILE A CA 1
ATOM 826 C C . ILE A 1 100 ? -12.836 -17.5 -8.797 1 86.94 100 ILE A C 1
ATOM 828 O O . ILE A 1 100 ? -11.945 -18.156 -8.242 1 86.94 100 ILE A O 1
ATOM 832 N N . LEU A 1 101 ? -13.68 -17.953 -9.641 1 91.62 101 LEU A N 1
ATOM 833 C CA . LEU A 1 101 ? -13.586 -19.344 -10.047 1 91.62 101 LEU A CA 1
ATOM 834 C C . LEU A 1 101 ? -12.242 -19.625 -10.703 1 91.62 101 LEU A C 1
ATOM 836 O O . LEU A 1 101 ? -11.609 -20.656 -10.422 1 91.62 101 LEU A O 1
ATOM 840 N N . ASN A 1 102 ? -11.883 -18.766 -11.555 1 91.19 102 ASN A N 1
ATOM 841 C CA . ASN A 1 102 ? -10.594 -18.906 -12.227 1 91.19 102 ASN A CA 1
ATOM 842 C C . ASN A 1 102 ? -9.438 -18.859 -11.242 1 91.19 102 ASN A C 1
ATOM 844 O O . ASN A 1 102 ? -8.477 -19.625 -11.359 1 91.19 102 ASN A O 1
ATOM 848 N N . LEU A 1 103 ? -9.531 -18 -10.359 1 91.38 103 LEU A N 1
ATOM 849 C CA . LEU A 1 103 ? -8.516 -17.891 -9.32 1 91.38 103 LEU A CA 1
ATOM 850 C C . LEU A 1 103 ? -8.422 -19.188 -8.516 1 91.38 103 LEU A C 1
ATOM 852 O O . LEU A 1 103 ? -7.324 -19.672 -8.242 1 91.38 103 LEU A O 1
ATOM 856 N N . ALA A 1 104 ? -9.555 -19.656 -8.164 1 93.69 104 ALA A N 1
ATOM 857 C CA . ALA A 1 104 ? -9.594 -20.891 -7.379 1 93.69 104 ALA A CA 1
ATOM 858 C C . ALA A 1 104 ? -8.977 -22.062 -8.148 1 93.69 104 ALA A C 1
ATOM 860 O O . ALA A 1 104 ? -8.195 -22.828 -7.586 1 93.69 104 ALA A O 1
ATOM 861 N N . LYS A 1 105 ? -9.281 -22.109 -9.359 1 95.75 105 LYS A N 1
ATOM 862 C CA . LYS A 1 105 ? -8.75 -23.188 -10.195 1 95.75 105 LYS A CA 1
ATOM 863 C C . LYS A 1 105 ? -7.234 -23.078 -10.336 1 95.75 105 LYS A C 1
ATOM 865 O O . LYS A 1 105 ? -6.523 -24.078 -10.258 1 95.75 105 LYS A O 1
ATOM 870 N N . ASN A 1 106 ? -6.801 -21.953 -10.602 1 94.94 106 ASN A N 1
ATOM 871 C CA . ASN A 1 106 ? -5.359 -21.734 -10.727 1 94.94 106 ASN A CA 1
ATOM 872 C C . ASN A 1 106 ? -4.629 -22.062 -9.43 1 94.94 106 ASN A C 1
ATOM 874 O O . ASN A 1 106 ? -3.57 -22.703 -9.453 1 94.94 106 ASN A O 1
ATOM 878 N N . HIS A 1 107 ? -5.188 -21.672 -8.344 1 95.12 107 HIS A N 1
ATOM 879 C CA . HIS A 1 107 ? -4.578 -21.984 -7.062 1 95.12 107 HIS A CA 1
ATOM 880 C C . HIS A 1 107 ? -4.52 -23.5 -6.836 1 95.12 107 HIS A C 1
ATOM 882 O O . HIS A 1 107 ? -3.529 -24.016 -6.316 1 95.12 107 HIS A O 1
ATOM 888 N N . GLU A 1 108 ? -5.594 -24.109 -7.195 1 96.69 108 GLU A N 1
ATOM 889 C CA . GLU A 1 108 ? -5.613 -25.562 -7.055 1 96.69 108 GLU A CA 1
ATOM 890 C C . GLU A 1 108 ? -4.461 -26.203 -7.82 1 96.69 108 GLU A C 1
ATOM 892 O O . GLU A 1 108 ? -3.746 -27.047 -7.281 1 96.69 108 GLU A O 1
ATOM 897 N N . MET A 1 109 ? -4.281 -25.766 -9.016 1 96.88 109 MET A N 1
ATOM 898 C CA . MET A 1 109 ? -3.232 -26.328 -9.867 1 96.88 109 MET A CA 1
ATOM 899 C C . MET A 1 109 ? -1.852 -26 -9.305 1 96.88 109 MET A C 1
ATOM 901 O O . MET A 1 109 ? -0.982 -26.875 -9.242 1 96.88 109 MET A O 1
ATOM 905 N N . ILE A 1 110 ? -1.664 -24.812 -8.891 1 96.75 110 ILE A N 1
ATOM 906 C CA . ILE A 1 110 ? -0.376 -24.359 -8.383 1 96.75 110 ILE A CA 1
ATOM 907 C C . ILE A 1 110 ? -0.038 -25.094 -7.09 1 96.75 110 ILE A C 1
ATOM 909 O O . ILE A 1 110 ? 1.09 -25.562 -6.91 1 96.75 110 ILE A O 1
ATOM 913 N N . TYR A 1 111 ? -0.985 -25.234 -6.242 1 97.12 111 TYR A N 1
ATOM 914 C CA . TYR A 1 111 ? -0.742 -25.859 -4.949 1 97.12 111 TYR A CA 1
ATOM 915 C C . TYR A 1 111 ? -0.552 -27.359 -5.102 1 97.12 111 TYR A C 1
ATOM 917 O O . TYR A 1 111 ? 0.191 -27.984 -4.336 1 97.12 111 TYR A O 1
ATOM 925 N N . GLU A 1 112 ? -1.205 -27.891 -6.066 1 97.56 112 GLU A N 1
ATOM 926 C CA . GLU A 1 112 ? -0.946 -29.297 -6.371 1 97.56 112 GLU A CA 1
ATOM 927 C C . GLU A 1 112 ? 0.503 -29.516 -6.801 1 97.56 112 GLU A C 1
ATOM 929 O O . GLU A 1 112 ? 1.168 -30.438 -6.324 1 97.56 112 GLU A O 1
ATOM 934 N N . LYS A 1 113 ? 0.966 -28.672 -7.641 1 95.38 113 LYS A N 1
ATOM 935 C CA . LYS A 1 113 ? 2.35 -28.734 -8.102 1 95.38 113 LYS A CA 1
ATOM 936 C C . LYS A 1 113 ? 3.324 -28.547 -6.945 1 95.38 113 LYS A C 1
ATOM 938 O O . LYS A 1 113 ? 4.414 -29.125 -6.941 1 95.38 113 LYS A O 1
ATOM 943 N N . ALA A 1 114 ? 2.904 -27.781 -6.012 1 94.31 114 ALA A N 1
ATOM 944 C CA . ALA A 1 114 ? 3.758 -27.484 -4.867 1 94.31 114 ALA A CA 1
ATOM 945 C C . ALA A 1 114 ? 3.701 -28.594 -3.822 1 94.31 114 ALA A C 1
ATOM 947 O O . ALA A 1 114 ? 4.383 -28.516 -2.799 1 94.31 114 ALA A O 1
ATOM 948 N N . GLY A 1 115 ? 2.818 -29.531 -4.004 1 94.81 115 GLY A N 1
ATOM 949 C CA . GLY A 1 115 ? 2.766 -30.672 -3.109 1 94.81 115 GLY A CA 1
ATOM 950 C C . GLY A 1 115 ? 1.824 -30.469 -1.938 1 94.81 115 GLY A C 1
ATOM 951 O O . GLY A 1 115 ? 1.902 -31.188 -0.94 1 94.81 115 GLY A O 1
ATOM 952 N N . VAL A 1 116 ? 0.968 -29.516 -2.029 1 96.38 116 VAL A N 1
ATOM 953 C CA . VAL A 1 116 ? -0.02 -29.312 -0.977 1 96.38 116 VAL A CA 1
ATOM 954 C C . VAL A 1 116 ? -1.038 -30.438 -0.985 1 96.38 116 VAL A C 1
ATOM 956 O O . VAL A 1 116 ? -1.576 -30.797 -2.037 1 96.38 116 VAL A O 1
ATOM 959 N N . PRO A 1 117 ? -1.312 -31 0.194 1 97.44 117 PRO A N 1
ATOM 960 C CA . PRO A 1 117 ? -2.254 -32.125 0.267 1 97.44 117 PRO A CA 1
ATOM 961 C C . PRO A 1 117 ? -3.645 -31.75 -0.251 1 97.44 117 PRO A C 1
ATOM 963 O O . PRO A 1 117 ? -4.086 -30.609 -0.093 1 97.44 117 PRO A O 1
ATOM 966 N N . GLU A 1 118 ? -4.34 -32.719 -0.731 1 97.69 118 GLU A N 1
ATOM 967 C CA . GLU A 1 118 ? -5.629 -32.531 -1.388 1 97.69 118 GLU A CA 1
ATOM 968 C C . GLU A 1 118 ? -6.656 -31.938 -0.43 1 97.69 118 GLU A C 1
ATOM 970 O O . GLU A 1 118 ? -7.434 -31.062 -0.812 1 97.69 118 GLU A O 1
ATOM 975 N N . GLU A 1 119 ? -6.684 -32.375 0.721 1 96.38 119 GLU A N 1
ATOM 976 C CA . GLU A 1 119 ? -7.656 -31.891 1.699 1 96.38 119 GLU A CA 1
ATOM 977 C C . GLU A 1 119 ? -7.504 -30.391 1.938 1 96.38 119 GLU A C 1
ATOM 979 O O . GLU A 1 119 ? -8.5 -29.672 2.027 1 96.38 119 GLU A O 1
ATOM 984 N N . LEU A 1 120 ? -6.312 -29.969 2.006 1 97.06 120 LEU A N 1
ATOM 985 C CA . LEU A 1 120 ? -6.051 -28.547 2.209 1 97.06 120 LEU A CA 1
ATOM 986 C C . LEU A 1 120 ? -6.43 -27.75 0.972 1 97.06 120 LEU A C 1
ATOM 988 O O . LEU A 1 120 ? -7.016 -26.672 1.083 1 97.06 120 LEU A O 1
ATOM 992 N N . ARG A 1 121 ? -6.133 -28.281 -0.188 1 97.62 121 ARG A N 1
ATOM 993 C CA . ARG A 1 121 ? -6.469 -27.609 -1.437 1 97.62 121 ARG A CA 1
ATOM 994 C C . ARG A 1 121 ? -7.98 -27.453 -1.586 1 97.62 121 ARG A C 1
ATOM 996 O O . ARG A 1 121 ? -8.461 -26.422 -2.059 1 97.62 121 ARG A O 1
ATOM 1003 N N . ARG A 1 122 ? -8.672 -28.438 -1.155 1 96.69 122 ARG A N 1
ATOM 1004 C CA . ARG A 1 122 ? -10.133 -28.391 -1.227 1 96.69 122 ARG A CA 1
ATOM 1005 C C . ARG A 1 122 ? -10.688 -27.297 -0.332 1 96.69 122 ARG A C 1
ATOM 1007 O O . ARG A 1 122 ? -11.625 -26.594 -0.718 1 96.69 122 ARG A O 1
ATOM 1014 N N . THR A 1 123 ? -10.133 -27.203 0.799 1 95 123 THR A N 1
ATOM 1015 C CA . THR A 1 123 ? -10.555 -26.141 1.716 1 95 123 THR A CA 1
ATOM 1016 C C . THR A 1 123 ? -10.289 -24.766 1.115 1 95 123 THR A C 1
ATOM 1018 O O . THR A 1 123 ? -11.156 -23.891 1.146 1 95 123 THR A O 1
ATOM 1021 N N . ILE A 1 124 ? -9.133 -24.578 0.581 1 95.19 124 ILE A N 1
ATOM 1022 C CA . ILE A 1 124 ? -8.758 -23.312 -0.038 1 95.19 124 ILE A CA 1
ATOM 1023 C C . ILE A 1 124 ? -9.727 -23 -1.179 1 95.19 124 ILE A C 1
ATOM 1025 O O . ILE A 1 124 ? -10.25 -21.891 -1.264 1 95.19 124 ILE A O 1
ATOM 1029 N N . TYR A 1 125 ? -9.969 -24 -1.958 1 95.31 125 TYR A N 1
ATOM 1030 C CA . TYR A 1 125 ? -10.859 -23.859 -3.104 1 95.31 125 TYR A CA 1
ATOM 1031 C C . TYR A 1 125 ? -12.242 -23.391 -2.66 1 95.31 125 TYR A C 1
ATOM 1033 O O . TYR A 1 125 ? -12.789 -22.438 -3.199 1 95.31 125 TYR A O 1
ATOM 1041 N N . THR A 1 126 ? -12.734 -24 -1.676 1 94.19 126 THR A N 1
ATOM 1042 C CA . THR A 1 126 ? -14.078 -23.703 -1.185 1 94.19 126 THR A CA 1
ATOM 1043 C C . THR A 1 126 ? -14.133 -22.312 -0.562 1 94.19 126 THR A C 1
ATOM 1045 O O . THR A 1 126 ? -15.094 -21.578 -0.773 1 94.19 126 THR A O 1
ATOM 1048 N N . GLU A 1 127 ? -13.172 -21.969 0.156 1 91.81 127 GLU A N 1
ATOM 1049 C CA . GLU A 1 127 ? -13.148 -20.688 0.837 1 91.81 127 GLU A CA 1
ATOM 1050 C C . GLU A 1 127 ? -13.008 -19.531 -0.16 1 91.81 127 GLU A C 1
ATOM 1052 O O . GLU A 1 127 ? -13.539 -18.453 0.06 1 91.81 127 GLU A O 1
ATOM 1057 N N . LEU A 1 128 ? -12.273 -19.781 -1.221 1 90.25 128 LEU A N 1
ATOM 1058 C CA . LEU A 1 128 ? -12.133 -18.766 -2.254 1 90.25 128 LEU A CA 1
ATOM 1059 C C . LEU A 1 128 ? -13.477 -18.484 -2.92 1 90.25 128 LEU A C 1
ATOM 1061 O O . LEU A 1 128 ? -13.742 -17.344 -3.326 1 90.25 128 LEU A O 1
ATOM 1065 N N . LEU A 1 129 ? -14.289 -19.469 -2.941 1 90.44 129 LEU A N 1
ATOM 1066 C CA . LEU A 1 129 ? -15.562 -19.328 -3.635 1 90.44 129 LEU A CA 1
ATOM 1067 C C . LEU A 1 129 ? -16.578 -18.609 -2.758 1 90.44 129 LEU A C 1
ATOM 1069 O O . LEU A 1 129 ? -17.609 -18.141 -3.25 1 90.44 129 LEU A O 1
ATOM 1073 N N . VAL A 1 130 ? -16.391 -18.625 -1.456 1 82.25 130 VAL A N 1
ATOM 1074 C CA . VAL A 1 130 ? -17.281 -17.922 -0.555 1 82.25 130 VAL A CA 1
ATOM 1075 C C . VAL A 1 130 ? -17.281 -16.422 -0.898 1 82.25 130 VAL A C 1
ATOM 1077 O O . VAL A 1 130 ? -18.328 -15.773 -0.867 1 82.25 130 VAL A O 1
ATOM 1080 N N . GLY A 1 131 ? -16.297 -15.914 -1.354 1 67.31 131 GLY A N 1
ATOM 1081 C CA . GLY A 1 131 ? -16.391 -14.547 -1.843 1 67.31 131 GLY A CA 1
ATOM 1082 C C . GLY A 1 131 ? -15.344 -13.625 -1.234 1 67.31 131 GLY A C 1
ATOM 1083 O O . GLY A 1 131 ? -14.25 -14.07 -0.877 1 67.31 131 GLY A O 1
ATOM 1084 N N . SER A 1 132 ? -15.672 -12.32 -1.203 1 64.06 132 SER A N 1
ATOM 1085 C CA . SER A 1 132 ? -14.742 -11.219 -1.005 1 64.06 132 SER A CA 1
ATOM 1086 C C . SER A 1 132 ? -14.523 -10.938 0.478 1 64.06 132 SER A C 1
ATOM 1088 O O . SER A 1 132 ? -15.414 -11.172 1.297 1 64.06 132 SER A O 1
ATOM 1090 N N . THR A 1 133 ? -13.273 -10.516 0.696 1 67.75 133 THR A N 1
ATOM 1091 C CA . THR A 1 133 ? -12.93 -10.062 2.039 1 67.75 133 THR A CA 1
ATOM 1092 C C . THR A 1 133 ? -13.617 -8.734 2.354 1 67.75 133 THR A C 1
ATOM 1094 O O . THR A 1 133 ? -14.031 -8.016 1.443 1 67.75 133 THR A O 1
ATOM 1097 N N . PRO A 1 134 ? -13.844 -8.453 3.627 1 65.44 134 PRO A N 1
ATOM 1098 C CA . PRO A 1 134 ? -14.453 -7.184 4.023 1 65.44 134 PRO A CA 1
ATOM 1099 C C . PRO A 1 134 ? -13.734 -5.973 3.443 1 65.44 134 PRO A C 1
ATOM 1101 O O . PRO A 1 134 ? -14.328 -4.898 3.309 1 65.44 134 PRO A O 1
ATOM 1104 N N . HIS A 1 135 ? -12.539 -6.051 3.074 1 63.69 135 HIS A N 1
ATOM 1105 C CA . HIS A 1 135 ? -11.75 -4.922 2.59 1 63.69 135 HIS A CA 1
ATOM 1106 C C . HIS A 1 135 ? -11.875 -4.773 1.078 1 63.69 135 HIS A C 1
ATOM 1108 O O . HIS A 1 135 ? -11.297 -3.855 0.492 1 63.69 135 HIS A O 1
ATOM 1114 N N . SER A 1 136 ? -12.75 -5.398 0.569 1 70.44 136 SER A N 1
ATOM 1115 C CA . SER A 1 136 ? -12.852 -5.398 -0.887 1 70.44 136 SER A CA 1
ATOM 1116 C C . SER A 1 136 ? -13.633 -4.191 -1.391 1 70.44 136 SER A C 1
ATOM 1118 O O . SER A 1 136 ? -14.664 -3.83 -0.818 1 70.44 136 SER A O 1
ATOM 1120 N N . THR A 1 137 ? -12.953 -3.438 -2.291 1 76.56 137 THR A N 1
ATOM 1121 C CA . THR A 1 137 ? -13.648 -2.35 -2.973 1 76.56 137 THR A CA 1
ATOM 1122 C C . THR A 1 137 ? -14.508 -2.885 -4.113 1 76.56 137 THR A C 1
ATOM 1124 O O . THR A 1 137 ? -15.227 -2.125 -4.766 1 76.56 137 THR A O 1
ATOM 1127 N N . SER A 1 138 ? -14.461 -4.133 -4.191 1 74.06 138 SER A N 1
ATOM 1128 C CA . SER A 1 138 ? -15.156 -4.758 -5.312 1 74.06 138 SER A CA 1
ATOM 1129 C C . SER A 1 138 ? -16.656 -4.578 -5.199 1 74.06 138 SER A C 1
ATOM 1131 O O . SER A 1 138 ? -17.234 -4.773 -4.125 1 74.06 138 SER A O 1
ATOM 1133 N N . GLY A 1 139 ? -17.219 -4.137 -6.379 1 77.5 139 GLY A N 1
ATOM 1134 C CA . GLY A 1 139 ? -18.672 -4.078 -6.477 1 77.5 139 GLY A CA 1
ATOM 1135 C C . GLY A 1 139 ? -19.266 -2.869 -5.777 1 77.5 139 GLY A C 1
ATOM 1136 O O . GLY A 1 139 ? -20.484 -2.793 -5.582 1 77.5 139 GLY A O 1
ATOM 1137 N N . THR A 1 140 ? -18.484 -1.927 -5.348 1 84.94 140 THR A N 1
ATOM 1138 C CA . THR A 1 140 ? -19.016 -0.752 -4.66 1 84.94 140 THR A CA 1
ATOM 1139 C C . THR A 1 140 ? -19.469 0.302 -5.664 1 84.94 140 THR A C 1
ATOM 1141 O O . THR A 1 140 ? -18.953 0.37 -6.781 1 84.94 140 THR A O 1
ATOM 1144 N N . ALA A 1 141 ? -20.453 1.095 -5.188 1 89.12 141 ALA A N 1
ATOM 1145 C CA . ALA A 1 141 ? -20.969 2.174 -6.027 1 89.12 141 ALA A CA 1
ATOM 1146 C C . ALA A 1 141 ? -19.875 3.186 -6.355 1 89.12 141 ALA A C 1
ATOM 1148 O O . ALA A 1 141 ? -19.812 3.701 -7.477 1 89.12 141 ALA A O 1
ATOM 1149 N N . VAL A 1 142 ? -19.094 3.475 -5.445 1 88.44 142 VAL A N 1
ATOM 1150 C CA . VAL A 1 142 ? -18.031 4.461 -5.613 1 88.44 142 VAL A CA 1
ATOM 1151 C C . VAL A 1 142 ? -17.062 3.984 -6.688 1 88.44 142 VAL A C 1
ATOM 1153 O O . VAL A 1 142 ? -16.609 4.777 -7.516 1 88.44 142 VAL A O 1
ATOM 1156 N N . LYS A 1 143 ? -16.75 2.758 -6.652 1 91.12 143 LYS A N 1
ATOM 1157 C CA . LYS A 1 143 ? -15.859 2.223 -7.668 1 91.12 143 LYS A CA 1
ATOM 1158 C C . LYS A 1 143 ? -16.5 2.25 -9.047 1 91.12 143 LYS A C 1
ATOM 1160 O O . LYS A 1 143 ? -15.844 2.549 -10.047 1 91.12 143 LYS A O 1
ATOM 1165 N N . ALA A 1 144 ? -17.719 1.874 -9.086 1 92.38 144 ALA A N 1
ATOM 1166 C CA . ALA A 1 144 ? -18.438 1.921 -10.344 1 92.38 144 ALA A CA 1
ATOM 1167 C C . ALA A 1 144 ? -18.438 3.33 -10.93 1 92.38 144 ALA A C 1
ATOM 1169 O O . ALA A 1 144 ? -18.25 3.508 -12.141 1 92.38 144 ALA A O 1
ATOM 1170 N N . GLU A 1 145 ? -18.672 4.312 -10.109 1 93.62 145 GLU A N 1
ATOM 1171 C CA . GLU A 1 145 ? -18.641 5.707 -10.547 1 93.62 145 GLU A CA 1
ATOM 1172 C C . GLU A 1 145 ? -17.25 6.102 -11.055 1 93.62 145 GLU A C 1
ATOM 1174 O O . GLU A 1 145 ? -17.141 6.77 -12.086 1 93.62 145 GLU A O 1
ATOM 1179 N N . ALA A 1 146 ? -16.266 5.695 -10.328 1 92.94 146 ALA A N 1
ATOM 1180 C CA . ALA A 1 146 ? -14.898 5.984 -10.742 1 92.94 146 ALA A CA 1
ATOM 1181 C C . ALA A 1 146 ? -14.578 5.328 -12.086 1 92.94 146 ALA A C 1
ATOM 1183 O O . ALA A 1 146 ? -13.938 5.938 -12.945 1 92.94 146 ALA A O 1
ATOM 1184 N N . ARG A 1 147 ? -15.039 4.137 -12.227 1 93.25 147 ARG A N 1
ATOM 1185 C CA . ARG A 1 147 ? -14.836 3.426 -13.484 1 93.25 147 ARG A CA 1
ATOM 1186 C C . ARG A 1 147 ? -15.508 4.156 -14.641 1 93.25 147 ARG A C 1
ATOM 1188 O O . ARG A 1 147 ? -14.906 4.34 -15.703 1 93.25 147 ARG A O 1
ATOM 1195 N N . ASN A 1 148 ? -16.656 4.512 -14.398 1 94.5 148 ASN A N 1
ATOM 1196 C CA . ASN A 1 148 ? -17.391 5.234 -15.43 1 94.5 148 ASN A CA 1
ATOM 1197 C C . ASN A 1 148 ? -16.688 6.531 -15.82 1 94.5 148 ASN A C 1
ATOM 1199 O O . ASN A 1 148 ? -16.594 6.852 -17.016 1 94.5 148 ASN A O 1
ATOM 1203 N N . THR A 1 149 ? -16.266 7.25 -14.852 1 93.56 149 THR A N 1
ATOM 1204 C CA . THR A 1 149 ? -15.539 8.492 -15.102 1 93.56 149 THR A CA 1
ATOM 1205 C C . THR A 1 149 ? -14.281 8.219 -15.922 1 93.56 149 THR A C 1
ATOM 1207 O O . THR A 1 149 ? -13.992 8.938 -16.891 1 93.56 149 THR A O 1
ATOM 1210 N N . LEU A 1 150 ? -13.609 7.199 -15.57 1 94.06 150 LEU A N 1
ATOM 1211 C CA . LEU A 1 150 ? -12.367 6.852 -16.25 1 94.06 150 LEU A CA 1
ATOM 1212 C C . LEU A 1 150 ? -12.641 6.418 -17.688 1 94.06 150 LEU A C 1
ATOM 1214 O O . LEU A 1 150 ? -11.977 6.883 -18.609 1 94.06 150 LEU A O 1
ATOM 1218 N N . THR A 1 151 ? -13.633 5.613 -17.844 1 93.44 151 THR A N 1
ATOM 1219 C CA . THR A 1 151 ? -13.859 5.016 -19.156 1 93.44 151 THR A CA 1
ATOM 1220 C C . THR A 1 151 ? -14.555 6.008 -20.094 1 93.44 151 THR A C 1
ATOM 1222 O O . THR A 1 151 ? -14.438 5.898 -21.312 1 93.44 151 THR A O 1
ATOM 1225 N N . ALA A 1 152 ? -15.227 6.969 -19.547 1 93.56 152 ALA A N 1
ATOM 1226 C CA . ALA A 1 152 ? -15.914 7.98 -20.344 1 93.56 152 ALA A CA 1
ATOM 1227 C C . ALA A 1 152 ? -14.938 9.047 -20.828 1 93.56 152 ALA A C 1
ATOM 1229 O O . ALA A 1 152 ? -15.258 9.82 -21.734 1 93.56 152 ALA A O 1
ATOM 1230 N N . ASN A 1 153 ? -13.82 9.148 -20.281 1 93.44 153 ASN A N 1
ATOM 1231 C CA . ASN A 1 153 ? -12.805 10.133 -20.625 1 93.44 153 ASN A CA 1
ATOM 1232 C C . ASN A 1 153 ? -11.602 9.484 -21.297 1 93.44 153 ASN A C 1
ATOM 1234 O O . ASN A 1 153 ? -10.688 9.016 -20.625 1 93.44 153 ASN A O 1
ATOM 1238 N N . SER A 1 154 ? -11.531 9.617 -22.578 1 92.38 154 SER A N 1
ATOM 1239 C CA . SER A 1 154 ? -10.508 8.93 -23.359 1 92.38 154 SER A CA 1
ATOM 1240 C C . SER A 1 154 ? -9.109 9.422 -23.016 1 92.38 154 SER A C 1
ATOM 1242 O O . SER A 1 154 ? -8.148 8.648 -23.031 1 92.38 154 SER A O 1
ATOM 1244 N N . SER A 1 155 ? -9.039 10.688 -22.719 1 89.75 155 SER A N 1
ATOM 1245 C CA . SER A 1 155 ? -7.742 11.25 -22.359 1 89.75 155 SER A CA 1
ATOM 1246 C C . SER A 1 155 ? -7.254 10.68 -21.031 1 89.75 155 SER A C 1
ATOM 1248 O O . SER A 1 155 ? -6.07 10.367 -20.875 1 89.75 155 SER A O 1
ATOM 1250 N N . LEU A 1 156 ? -8.133 10.57 -20.125 1 89.88 156 LEU A N 1
ATOM 1251 C CA . LEU A 1 156 ? -7.789 10.016 -18.828 1 89.88 156 LEU A CA 1
ATOM 1252 C C . LEU A 1 156 ? -7.453 8.531 -18.938 1 89.88 156 LEU A C 1
ATOM 1254 O O . LEU A 1 156 ? -6.469 8.062 -18.359 1 89.88 156 LEU A O 1
ATOM 1258 N N . LEU A 1 157 ? -8.203 7.836 -19.672 1 93.44 157 LEU A N 1
ATOM 1259 C CA . LEU A 1 157 ? -7.965 6.41 -19.875 1 93.44 157 LEU A CA 1
ATOM 1260 C C . LEU A 1 157 ? -6.621 6.168 -20.547 1 93.44 157 LEU A C 1
ATOM 1262 O O . LEU A 1 157 ? -5.902 5.23 -20.203 1 93.44 157 LEU A O 1
ATOM 1266 N N . LEU A 1 158 ? -6.301 6.965 -21.484 1 90.81 158 LEU A N 1
ATOM 1267 C CA . LEU A 1 158 ? -5.016 6.863 -22.156 1 90.81 158 LEU A CA 1
ATOM 1268 C C . LEU A 1 158 ? -3.865 7.043 -21.172 1 90.81 158 LEU A C 1
ATOM 1270 O O . LEU A 1 158 ? -2.883 6.297 -21.219 1 90.81 158 LEU A O 1
ATOM 1274 N N . ARG A 1 159 ? -3.998 8 -20.344 1 87.06 159 ARG A N 1
ATOM 1275 C CA . ARG A 1 159 ? -2.945 8.266 -19.359 1 87.06 159 ARG A CA 1
ATOM 1276 C C . ARG A 1 159 ? -2.754 7.078 -18.422 1 87.06 159 ARG A C 1
ATOM 1278 O O . ARG A 1 159 ? -1.621 6.672 -18.156 1 87.06 159 ARG A O 1
ATOM 1285 N N . VAL A 1 160 ? -3.844 6.551 -17.953 1 90.12 160 VAL A N 1
ATOM 1286 C CA . VAL A 1 160 ? -3.771 5.398 -17.062 1 90.12 160 VAL A CA 1
ATOM 1287 C C . VAL A 1 160 ? -3.176 4.203 -17.812 1 90.12 160 VAL A C 1
ATOM 1289 O O . VAL A 1 160 ? -2.336 3.482 -17.266 1 90.12 160 VAL A O 1
ATOM 1292 N N . THR A 1 161 ? -3.547 4.043 -19.016 1 91.06 161 THR A N 1
ATOM 1293 C CA . THR A 1 161 ? -3.029 2.947 -19.828 1 91.06 161 THR A CA 1
ATOM 1294 C C . THR A 1 161 ? -1.525 3.092 -20.047 1 91.06 161 THR A C 1
ATOM 1296 O O . THR A 1 161 ? -0.789 2.105 -20 1 91.06 161 THR A O 1
ATOM 1299 N N . GLN A 1 162 ? -1.085 4.262 -20.25 1 87.12 162 GLN A N 1
ATOM 1300 C CA . GLN A 1 162 ? 0.34 4.52 -20.422 1 87.12 162 GLN A CA 1
ATOM 1301 C C . GLN A 1 162 ? 1.12 4.234 -19.156 1 87.12 162 GLN A C 1
ATOM 1303 O O . GLN A 1 162 ? 2.23 3.703 -19.203 1 87.12 162 GLN A O 1
ATOM 1308 N N . MET A 1 163 ? 0.537 4.562 -18.094 1 86.19 163 MET A N 1
ATOM 1309 C CA . MET A 1 163 ? 1.167 4.328 -16.797 1 86.19 163 MET A CA 1
ATOM 1310 C C . MET A 1 163 ? 1.391 2.838 -16.547 1 86.19 163 MET A C 1
ATOM 1312 O O . MET A 1 163 ? 2.414 2.441 -15.992 1 86.19 163 MET A O 1
ATOM 1316 N N . TYR A 1 164 ? 0.445 2.076 -17.016 1 90.06 164 TYR A N 1
ATOM 1317 C CA . TYR A 1 164 ? 0.485 0.646 -16.734 1 90.06 164 TYR A CA 1
ATOM 1318 C C . TYR A 1 164 ? 0.767 -0.153 -18 1 90.06 164 TYR A C 1
ATOM 1320 O O . TYR A 1 164 ? 0.448 -1.343 -18.078 1 90.06 164 TYR A O 1
ATOM 1328 N N . TYR A 1 165 ? 1.317 0.497 -18.969 1 88.25 165 TYR A N 1
ATOM 1329 C CA . TYR A 1 165 ? 1.472 -0.125 -20.281 1 88.25 165 TYR A CA 1
ATOM 1330 C C . TYR A 1 165 ? 2.229 -1.443 -20.172 1 88.25 165 TYR A C 1
ATOM 1332 O O . TYR A 1 165 ? 1.793 -2.461 -20.719 1 88.25 165 TYR A O 1
ATOM 1340 N N . TYR A 1 166 ? 3.281 -1.511 -19.484 1 86.31 166 TYR A N 1
ATOM 1341 C CA . TYR A 1 166 ? 4.109 -2.707 -19.391 1 86.31 166 TYR A CA 1
ATOM 1342 C C . TYR A 1 166 ? 3.398 -3.811 -18.625 1 86.31 166 TYR A C 1
ATOM 1344 O O . TYR A 1 166 ? 3.643 -4.996 -18.859 1 86.31 166 TYR A O 1
ATOM 1352 N N . ASP A 1 167 ? 2.549 -3.414 -17.672 1 89.69 167 ASP A N 1
ATOM 1353 C CA . ASP A 1 167 ? 1.745 -4.418 -16.984 1 89.69 167 ASP A CA 1
ATOM 1354 C C . ASP A 1 167 ? 0.788 -5.113 -17.953 1 89.69 167 ASP A C 1
ATOM 1356 O O . ASP A 1 167 ? 0.618 -6.332 -17.891 1 89.69 167 ASP A O 1
ATOM 1360 N N . PHE A 1 168 ? 0.246 -4.266 -18.844 1 92.44 168 PHE A N 1
ATOM 1361 C CA . PHE A 1 168 ? -0.648 -4.852 -19.828 1 92.44 168 PHE A CA 1
ATOM 1362 C C . PHE A 1 168 ? 0.091 -5.867 -20.703 1 92.44 168 PHE A C 1
ATOM 1364 O O . PHE A 1 168 ? -0.407 -6.969 -20.922 1 92.44 168 PHE A O 1
ATOM 1371 N N . ILE A 1 169 ? 1.261 -5.543 -21.016 1 91.44 169 ILE A N 1
ATOM 1372 C CA . ILE A 1 169 ? 2.021 -6.359 -21.953 1 91.44 169 ILE A CA 1
ATOM 1373 C C . ILE A 1 169 ? 2.625 -7.559 -21.234 1 91.44 169 ILE A C 1
ATOM 1375 O O . ILE A 1 169 ? 2.475 -8.703 -21.672 1 91.44 169 ILE A O 1
ATOM 1379 N N . ALA A 1 170 ? 3.242 -7.309 -20.125 1 89.19 170 ALA A N 1
ATOM 1380 C CA . ALA A 1 170 ? 3.965 -8.344 -19.406 1 89.19 170 ALA A CA 1
ATOM 1381 C C . ALA A 1 170 ? 3.01 -9.406 -18.859 1 89.19 170 ALA A C 1
ATOM 1383 O O . ALA A 1 170 ? 3.352 -10.594 -18.812 1 89.19 170 ALA A O 1
ATOM 1384 N N . PHE A 1 171 ? 1.852 -8.984 -18.516 1 91.44 171 PHE A N 1
ATOM 1385 C CA . PHE A 1 171 ? 0.928 -9.922 -17.875 1 91.44 171 PHE A CA 1
ATOM 1386 C C . PHE A 1 171 ? -0.2 -10.297 -18.828 1 91.44 171 PHE A C 1
ATOM 1388 O O . PHE A 1 171 ? -1.189 -10.906 -18.422 1 91.44 171 PHE A O 1
ATOM 1395 N N . ASN A 1 172 ? -0.082 -9.891 -20.047 1 90.25 172 ASN A N 1
ATOM 1396 C CA . ASN A 1 172 ? -0.94 -10.297 -21.156 1 90.25 172 ASN A CA 1
ATOM 1397 C C . ASN A 1 172 ? -2.387 -9.859 -20.922 1 90.25 172 ASN A C 1
ATOM 1399 O O . ASN A 1 172 ? -3.307 -10.672 -21.047 1 90.25 172 ASN A O 1
ATOM 1403 N N . PHE A 1 173 ? -2.561 -8.711 -20.469 1 91.88 173 PHE A N 1
ATOM 1404 C CA . PHE A 1 173 ? -3.877 -8.086 -20.406 1 91.88 173 PHE A CA 1
ATOM 1405 C C . PHE A 1 173 ? -4.18 -7.332 -21.703 1 91.88 173 PHE A C 1
ATOM 1407 O O . PHE A 1 173 ? -3.266 -6.828 -22.359 1 91.88 173 PHE A O 1
ATOM 1414 N N . ARG A 1 174 ? -5.438 -7.273 -22.062 1 91.19 174 ARG A N 1
ATOM 1415 C CA . ARG A 1 174 ? -5.836 -6.504 -23.234 1 91.19 174 ARG A CA 1
ATOM 1416 C C . ARG A 1 174 ? -5.812 -5.008 -22.953 1 91.19 174 ARG A C 1
ATOM 1418 O O . ARG A 1 174 ? -6.238 -4.574 -21.875 1 91.19 174 ARG A O 1
ATOM 1425 N N . LEU A 1 175 ? -5.273 -4.289 -23.875 1 92.5 175 LEU A N 1
ATOM 1426 C CA . LEU A 1 175 ? -5.305 -2.834 -23.75 1 92.5 175 LEU A CA 1
ATOM 1427 C C . LEU A 1 175 ? -6.73 -2.307 -23.875 1 92.5 175 LEU A C 1
ATOM 1429 O O . LEU A 1 175 ? -7.52 -2.82 -24.672 1 92.5 175 LEU A O 1
ATOM 1433 N N . PRO A 1 176 ? -7.039 -1.32 -23.078 1 90.81 176 PRO A N 1
ATOM 1434 C CA . PRO A 1 176 ? -8.359 -0.715 -23.25 1 90.81 176 PRO A CA 1
ATOM 1435 C C . PRO A 1 176 ? -8.539 -0.086 -24.625 1 90.81 176 PRO A C 1
ATOM 1437 O O . PRO A 1 176 ? -7.562 0.343 -25.25 1 90.81 176 PRO A O 1
ATOM 1440 N N . ILE A 1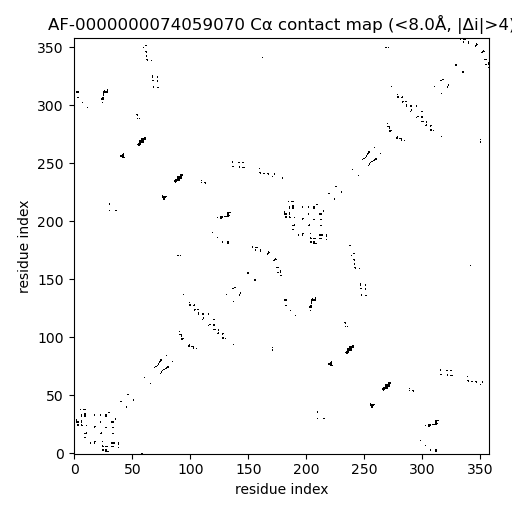 177 ? -9.805 -0.106 -25.031 1 84.19 177 ILE A N 1
ATOM 1441 C CA . ILE A 1 177 ? -10.133 0.554 -26.297 1 84.19 177 ILE A CA 1
ATOM 1442 C C . ILE A 1 177 ? -10.25 2.061 -26.078 1 84.19 177 ILE A C 1
ATOM 1444 O O . ILE A 1 177 ? -11.07 2.514 -25.266 1 84.19 177 ILE A O 1
ATOM 1448 N N . LEU A 1 178 ? -9.289 2.732 -26.688 1 79.19 178 LEU A N 1
ATOM 1449 C CA . LEU A 1 178 ? -9.297 4.188 -26.594 1 79.19 178 LEU A CA 1
ATOM 1450 C C . LEU A 1 178 ? -10.188 4.797 -27.672 1 79.19 178 LEU A C 1
ATOM 1452 O O . LEU A 1 178 ? -10.094 4.418 -28.844 1 79.19 178 LEU A O 1
ATOM 1456 N N . LEU A 1 179 ? -11.391 5.324 -27.375 1 63.41 179 LEU A N 1
ATOM 1457 C CA . LEU A 1 179 ? -12.266 5.938 -28.359 1 63.41 179 LEU A CA 1
ATOM 1458 C C . LEU A 1 179 ? -11.742 7.309 -28.781 1 63.41 179 LEU A C 1
ATOM 1460 O O . LEU A 1 179 ? -11.102 8 -27.984 1 63.41 179 LEU A O 1
ATOM 1464 N N . MET B 1 1 ? -6.137 -8.688 -3.219 1 50.62 1 MET B N 1
ATOM 1465 C CA . MET B 1 1 ? -5.652 -9.992 -3.676 1 50.62 1 MET B CA 1
ATOM 1466 C C . MET B 1 1 ? -4.496 -10.477 -2.807 1 50.62 1 MET B C 1
ATOM 1468 O O . MET B 1 1 ? -4.453 -11.648 -2.426 1 50.62 1 MET B O 1
ATOM 1472 N N . THR B 1 2 ? -3.885 -9.438 -2.303 1 63.72 2 THR B N 1
ATOM 1473 C CA . THR B 1 2 ? -2.811 -9.766 -1.372 1 63.72 2 THR B CA 1
ATOM 1474 C C . THR B 1 2 ? -3.375 -10.32 -0.068 1 63.72 2 THR B C 1
ATOM 1476 O O . THR B 1 2 ? -2.848 -11.297 0.48 1 63.72 2 THR B O 1
ATOM 1479 N N . THR B 1 3 ? -4.609 -9.898 0.031 1 76.5 3 THR B N 1
ATOM 1480 C CA . THR B 1 3 ? -5.164 -10.281 1.323 1 76.5 3 THR B CA 1
ATOM 1481 C C . THR B 1 3 ? -5.531 -11.758 1.338 1 76.5 3 THR B C 1
ATOM 1483 O O . THR B 1 3 ? -5.199 -12.477 2.281 1 76.5 3 THR B O 1
ATOM 1486 N N . ILE B 1 4 ? -6.102 -12.203 0.224 1 82.69 4 ILE B N 1
ATOM 1487 C CA . ILE B 1 4 ? -6.57 -13.586 0.188 1 82.69 4 ILE B CA 1
ATOM 1488 C C . ILE B 1 4 ? -5.375 -14.531 0.099 1 82.69 4 ILE B C 1
ATOM 1490 O O . ILE B 1 4 ? -5.363 -15.586 0.738 1 82.69 4 ILE B O 1
ATOM 1494 N N . THR B 1 5 ? -4.402 -14.188 -0.674 1 87.94 5 THR B N 1
ATOM 1495 C CA . THR B 1 5 ? -3.205 -15.016 -0.797 1 87.94 5 THR B CA 1
ATOM 1496 C C . THR B 1 5 ? -2.482 -15.117 0.542 1 87.94 5 THR B C 1
ATOM 1498 O O . THR B 1 5 ? -2.035 -16.203 0.927 1 87.94 5 THR B O 1
ATOM 1501 N N . ALA B 1 6 ? -2.402 -14.008 1.15 1 88.31 6 ALA B N 1
ATOM 1502 C CA . ALA B 1 6 ? -1.774 -14.008 2.469 1 88.31 6 ALA B CA 1
ATOM 1503 C C . ALA B 1 6 ? -2.541 -14.898 3.443 1 88.31 6 ALA B C 1
ATOM 1505 O O . ALA B 1 6 ? -1.938 -15.609 4.25 1 88.31 6 ALA B O 1
ATOM 1506 N N . ALA B 1 7 ? -3.816 -14.852 3.338 1 90.38 7 ALA B N 1
ATOM 1507 C CA . ALA B 1 7 ? -4.664 -15.672 4.199 1 90.38 7 ALA B CA 1
ATOM 1508 C C . ALA B 1 7 ? -4.449 -17.156 3.922 1 90.38 7 ALA B C 1
ATOM 1510 O O . ALA B 1 7 ? -4.406 -17.969 4.852 1 90.38 7 ALA B O 1
ATOM 1511 N N . ILE B 1 8 ? -4.336 -17.469 2.736 1 92.88 8 ILE B N 1
ATOM 1512 C CA . ILE B 1 8 ? -4.098 -18.859 2.334 1 92.88 8 ILE B CA 1
ATOM 1513 C C . ILE B 1 8 ? -2.783 -19.344 2.936 1 92.88 8 ILE B C 1
ATOM 1515 O O . ILE B 1 8 ? -2.719 -20.453 3.486 1 92.88 8 ILE B O 1
ATOM 1519 N N . PHE B 1 9 ? -1.805 -18.531 2.936 1 93.12 9 PHE B N 1
ATOM 1520 C CA . PHE B 1 9 ? -0.504 -18.938 3.453 1 93.12 9 PHE B CA 1
ATOM 1521 C C . PHE B 1 9 ? -0.536 -19.047 4.973 1 93.12 9 PHE B C 1
ATOM 1523 O O . PHE B 1 9 ? 0.147 -19.891 5.555 1 93.12 9 PHE B O 1
ATOM 1530 N N . CYS B 1 10 ? -1.292 -18.188 5.547 1 93.44 10 CYS B N 1
ATOM 1531 C CA . CYS B 1 10 ? -1.491 -18.344 6.98 1 93.44 10 CYS B CA 1
ATOM 1532 C C . CYS B 1 10 ? -2.115 -19.703 7.301 1 93.44 10 CYS B C 1
ATOM 1534 O O . CYS B 1 10 ? -1.679 -20.375 8.227 1 93.44 10 CYS B O 1
ATOM 1536 N N . TYR B 1 11 ? -3.098 -20.078 6.551 1 95 11 TYR B N 1
ATOM 1537 C CA . TYR B 1 11 ? -3.775 -21.359 6.691 1 95 11 TYR B CA 1
ATOM 1538 C C . TYR B 1 11 ? -2.809 -22.516 6.469 1 95 11 TYR B C 1
ATOM 1540 O O . TYR B 1 11 ? -2.771 -23.469 7.254 1 95 11 TYR B O 1
ATOM 1548 N N . LEU B 1 12 ? -1.956 -22.375 5.516 1 94.94 12 LEU B N 1
ATOM 1549 C CA . LEU B 1 12 ? -1.053 -23.453 5.129 1 94.94 12 LEU B CA 1
ATOM 1550 C C . LEU B 1 12 ? 0.109 -23.562 6.109 1 94.94 12 LEU B C 1
ATOM 1552 O O . LEU B 1 12 ? 0.645 -24.656 6.324 1 94.94 12 LEU B O 1
ATOM 1556 N N . THR B 1 13 ? 0.537 -22.484 6.645 1 91.88 13 THR B N 1
ATOM 1557 C CA . THR B 1 13 ? 1.686 -22.469 7.543 1 91.88 13 THR B CA 1
ATOM 1558 C C . THR B 1 13 ? 1.355 -23.172 8.859 1 91.88 13 THR B C 1
ATOM 1560 O O . THR B 1 13 ? 2.197 -23.875 9.422 1 91.88 13 THR B O 1
ATOM 1563 N N . ASN B 1 14 ? 0.195 -22.953 9.367 1 93.81 14 ASN B N 1
ATOM 1564 C CA . ASN B 1 14 ? -0.259 -23.594 10.602 1 93.81 14 ASN B CA 1
ATOM 1565 C C . ASN B 1 14 ? -1.755 -23.891 10.555 1 93.81 14 ASN B C 1
ATOM 1567 O O . ASN B 1 14 ? -2.539 -23.25 11.258 1 93.81 14 ASN B O 1
ATOM 1571 N N . THR B 1 15 ? -2.025 -24.969 9.891 1 95.31 15 THR B N 1
ATOM 1572 C CA . THR B 1 15 ? -3.412 -25.312 9.602 1 95.31 15 THR B CA 1
ATOM 1573 C C . THR B 1 15 ? -4.164 -25.641 10.891 1 95.31 15 THR B C 1
ATOM 1575 O O . THR B 1 15 ? -5.27 -25.141 11.117 1 95.31 15 THR B O 1
ATOM 1578 N N . SER B 1 16 ? -3.557 -26.391 11.711 1 94.94 16 SER B N 1
ATOM 1579 C CA . SER B 1 16 ? -4.207 -26.844 12.938 1 94.94 16 SER B CA 1
ATOM 1580 C C . SER B 1 16 ? -4.57 -25.672 13.836 1 94.94 16 SER B C 1
ATOM 1582 O O . SER B 1 16 ? -5.727 -25.531 14.25 1 94.94 16 SER B O 1
ATOM 1584 N N . GLU B 1 17 ? -3.631 -24.812 14.07 1 95.31 17 GLU B N 1
ATOM 1585 C CA . GLU B 1 17 ? -3.887 -23.656 14.945 1 95.31 17 GLU B CA 1
ATOM 1586 C C . GLU B 1 17 ? -4.855 -22.672 14.289 1 95.31 17 GLU B C 1
ATOM 1588 O O . GLU B 1 17 ? -5.664 -22.047 14.977 1 95.31 17 GLU B O 1
ATOM 1593 N N . PHE B 1 18 ? -4.723 -22.547 12.992 1 95.94 18 PHE B N 1
ATOM 1594 C CA . PHE B 1 18 ? -5.617 -21.688 12.234 1 95.94 18 PHE B CA 1
ATOM 1595 C C . PHE B 1 18 ? -7.07 -22.109 12.43 1 95.94 18 PHE B C 1
ATOM 1597 O O . PHE B 1 18 ? -7.93 -21.266 12.727 1 95.94 18 PHE B O 1
ATOM 1604 N N . LEU B 1 19 ? -7.297 -23.391 12.359 1 93.75 19 LEU B N 1
ATOM 1605 C CA . LEU B 1 19 ? -8.648 -23.938 12.484 1 93.75 19 LEU B CA 1
ATOM 1606 C C . LEU B 1 19 ? -9.102 -23.922 13.938 1 93.75 19 LEU B C 1
ATOM 1608 O O . LEU B 1 19 ? -10.266 -23.641 14.227 1 93.75 19 LEU B O 1
ATOM 1612 N N . LEU B 1 20 ? -8.203 -24.188 14.812 1 95.19 20 LEU B N 1
ATOM 1613 C CA . LEU B 1 20 ? -8.508 -24.219 16.234 1 95.19 20 LEU B CA 1
ATOM 1614 C C . LEU B 1 20 ? -8.953 -22.844 16.734 1 95.19 20 LEU B C 1
ATOM 1616 O O . LEU B 1 20 ? -9.742 -22.734 17.672 1 95.19 20 LEU B O 1
ATOM 1620 N N . ASN B 1 21 ? -8.484 -21.859 16.094 1 94.44 21 ASN B N 1
ATOM 1621 C CA . ASN B 1 21 ? -8.844 -20.5 16.469 1 94.44 21 ASN B CA 1
ATOM 1622 C C . ASN B 1 21 ? -10.055 -20.016 15.68 1 94.44 21 ASN B C 1
ATOM 1624 O O . ASN B 1 21 ? -10.328 -18.812 15.641 1 94.44 21 ASN B O 1
ATOM 1628 N N . ASN B 1 22 ? -10.672 -20.906 14.984 1 92.75 22 ASN B N 1
ATOM 1629 C CA . ASN B 1 22 ? -11.914 -20.641 14.258 1 92.75 22 ASN B CA 1
ATOM 1630 C C . ASN B 1 22 ? -11.719 -19.594 13.172 1 92.75 22 ASN B C 1
ATOM 1632 O O . ASN B 1 22 ? -12.555 -18.703 13 1 92.75 22 ASN B O 1
ATOM 1636 N N . ARG B 1 23 ? -10.641 -19.672 12.586 1 91.12 23 ARG B N 1
ATOM 1637 C CA . ARG B 1 23 ? -10.336 -18.766 11.484 1 91.12 23 ARG B CA 1
ATOM 1638 C C . ARG B 1 23 ? -10.773 -19.375 10.148 1 91.12 23 ARG B C 1
ATOM 1640 O O . ARG B 1 23 ? -10.797 -20.594 9.984 1 91.12 23 ARG B O 1
ATOM 1647 N N . THR B 1 24 ? -11.133 -18.531 9.273 1 90.38 24 THR B N 1
ATOM 1648 C CA . THR B 1 24 ? -11.391 -18.922 7.887 1 90.38 24 THR B CA 1
ATOM 1649 C C . THR B 1 24 ? -10.609 -18.031 6.93 1 90.38 24 THR B C 1
ATOM 1651 O O . THR B 1 24 ? -10.32 -16.859 7.242 1 90.38 24 THR B O 1
ATOM 1654 N N . ILE B 1 25 ? -10.234 -18.516 5.789 1 89.88 25 ILE B N 1
ATOM 1655 C CA . ILE B 1 25 ? -9.445 -17.781 4.801 1 89.88 25 ILE B CA 1
ATOM 1656 C C . ILE B 1 25 ? -10.203 -16.547 4.344 1 89.88 25 ILE B C 1
ATOM 1658 O O . ILE B 1 25 ? -9.617 -15.461 4.215 1 89.88 25 ILE B O 1
ATOM 1662 N N . SER B 1 26 ? -11.461 -16.641 4.223 1 84.06 26 SER B N 1
ATOM 1663 C CA . SER B 1 26 ? -12.289 -15.586 3.646 1 84.06 26 SER B CA 1
ATOM 1664 C C . SER B 1 26 ? -12.5 -14.438 4.633 1 84.06 26 SER B C 1
ATOM 1666 O O . SER B 1 26 ? -12.914 -13.344 4.246 1 84.06 26 SER B O 1
ATOM 1668 N N . THR B 1 27 ? -12.172 -14.648 5.875 1 83.75 27 THR B N 1
ATOM 1669 C CA . THR B 1 27 ? -12.445 -13.609 6.859 1 83.75 27 THR B CA 1
ATOM 1670 C C . THR B 1 27 ? -11.141 -12.961 7.332 1 83.75 27 THR B C 1
ATOM 1672 O O . THR B 1 27 ? -11.164 -12.047 8.156 1 83.75 27 THR B O 1
ATOM 1675 N N . GLU B 1 28 ? -10.039 -13.469 6.824 1 85.38 28 GLU B N 1
ATOM 1676 C CA . GLU B 1 28 ? -8.758 -12.883 7.18 1 85.38 28 GLU B CA 1
ATOM 1677 C C . GLU B 1 28 ? -8.602 -11.484 6.586 1 85.38 28 GLU B C 1
ATOM 1679 O O . GLU B 1 28 ? -9.039 -11.227 5.461 1 85.38 28 GLU B O 1
ATOM 1684 N N . GLU B 1 29 ? -8.047 -10.578 7.43 1 78.19 29 GLU B N 1
ATOM 1685 C CA . GLU B 1 29 ? -7.738 -9.211 7.012 1 78.19 29 GLU B CA 1
ATOM 1686 C C . GLU B 1 29 ? -6.301 -8.844 7.359 1 78.19 29 GLU B C 1
ATOM 1688 O O . GLU B 1 29 ? -5.672 -9.492 8.195 1 78.19 29 GLU B O 1
ATOM 1693 N N . TYR B 1 30 ? -5.945 -7.816 6.715 1 74.31 30 TYR B N 1
ATOM 1694 C CA . TYR B 1 30 ? -4.559 -7.402 6.883 1 74.31 30 TYR B CA 1
ATOM 1695 C C . TYR B 1 30 ? -4.238 -7.148 8.352 1 74.31 30 TYR B C 1
ATOM 1697 O O . TYR B 1 30 ? -3.221 -7.621 8.867 1 74.31 30 TYR B O 1
ATOM 1705 N N . TYR B 1 31 ? -5.145 -6.527 9.117 1 69.56 31 TYR B N 1
ATOM 1706 C CA . TYR B 1 31 ? -4.836 -6.078 10.469 1 69.56 31 TYR B CA 1
ATOM 1707 C C . TYR B 1 31 ? -5.156 -7.168 11.492 1 69.56 31 TYR B C 1
ATOM 1709 O O . TYR B 1 31 ? -4.719 -7.094 12.641 1 69.56 31 TYR B O 1
ATOM 1717 N N . ARG B 1 32 ? -5.918 -8.219 11.141 1 76.19 32 ARG B N 1
ATOM 1718 C CA . ARG B 1 32 ? -6.309 -9.281 12.055 1 76.19 32 ARG B CA 1
ATOM 1719 C C . ARG B 1 32 ? -5.883 -10.648 11.516 1 76.19 32 ARG B C 1
ATOM 1721 O O . ARG B 1 32 ? -6.484 -11.672 11.859 1 76.19 32 ARG B O 1
ATOM 1728 N N . ARG B 1 33 ? -4.871 -10.594 10.766 1 83.19 33 ARG B N 1
ATOM 1729 C CA . ARG B 1 33 ? -4.383 -11.844 10.18 1 83.19 33 ARG B CA 1
ATOM 1730 C C . ARG B 1 33 ? -3.844 -12.781 11.258 1 83.19 33 ARG B C 1
ATOM 1732 O O . ARG B 1 33 ? -3.141 -12.344 12.172 1 83.19 33 ARG B O 1
ATOM 1739 N N . PHE B 1 34 ? -4.133 -13.977 11.047 1 86.38 34 PHE B N 1
ATOM 1740 C CA . PHE B 1 34 ? -3.77 -14.984 12.031 1 86.38 34 PHE B CA 1
ATOM 1741 C C . PHE B 1 34 ? -2.258 -15.047 12.211 1 86.38 34 PHE B C 1
ATOM 1743 O O . PHE B 1 34 ? -1.763 -15.094 13.336 1 86.38 34 PHE B O 1
ATOM 1750 N N . CYS B 1 35 ? -1.554 -15.039 11.109 1 87.44 35 CYS B N 1
ATOM 1751 C CA . CYS B 1 35 ? -0.106 -15.203 11.18 1 87.44 35 CYS B CA 1
ATOM 1752 C C . CYS B 1 35 ? 0.598 -13.852 11.203 1 87.44 35 CYS B C 1
ATOM 1754 O O . CYS B 1 35 ? 1.823 -13.781 11.102 1 87.44 35 CYS B O 1
ATOM 1756 N N . LEU B 1 36 ? -0.195 -12.789 11.227 1 78.88 36 LEU B N 1
ATOM 1757 C CA . LEU B 1 36 ? 0.338 -11.438 11.25 1 78.88 36 LEU B CA 1
ATOM 1758 C C . LEU B 1 36 ? 1.291 -11.203 10.086 1 78.88 36 LEU B C 1
ATOM 1760 O O . LEU B 1 36 ? 0.89 -11.297 8.922 1 78.88 36 LEU B O 1
ATOM 1764 N N . ASP B 1 37 ? 2.602 -10.984 10.406 1 75.88 37 ASP B N 1
ATOM 1765 C CA . ASP B 1 37 ? 3.543 -10.688 9.328 1 75.88 37 ASP B CA 1
ATOM 1766 C C . ASP B 1 37 ? 4.559 -11.812 9.164 1 75.88 37 ASP B C 1
ATOM 1768 O O . ASP B 1 37 ? 5.594 -11.633 8.523 1 75.88 37 ASP B O 1
ATOM 1772 N N . GLN B 1 38 ? 4.191 -12.922 9.656 1 80.5 38 GLN B N 1
ATOM 1773 C CA . GLN B 1 38 ? 5.141 -14.023 9.664 1 80.5 38 GLN B CA 1
ATOM 1774 C C . GLN B 1 38 ? 5.445 -14.5 8.242 1 80.5 38 GLN B C 1
ATOM 1776 O O . GLN B 1 38 ? 6.527 -15.023 7.977 1 80.5 38 GLN B O 1
ATOM 1781 N N . ASN B 1 39 ? 4.496 -14.266 7.41 1 82.19 39 ASN B N 1
ATOM 1782 C CA . ASN B 1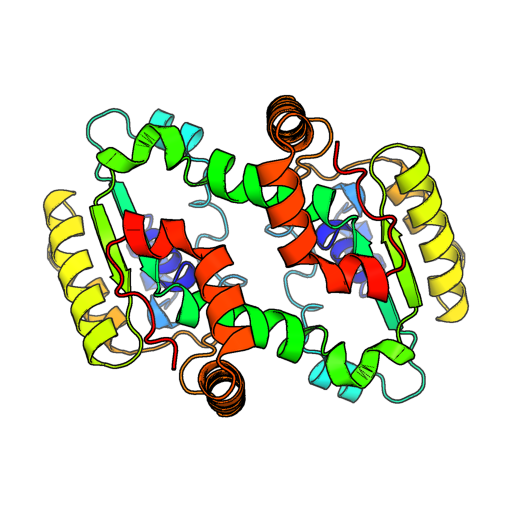 39 ? 4.676 -14.758 6.051 1 82.19 39 ASN B CA 1
ATOM 1783 C C . ASN B 1 39 ? 5.051 -13.633 5.09 1 82.19 39 ASN B C 1
ATOM 1785 O O . ASN B 1 39 ? 5.117 -13.844 3.879 1 82.19 39 ASN B O 1
ATOM 1789 N N . ASP B 1 40 ? 5.242 -12.469 5.66 1 82.12 40 ASP B N 1
ATOM 1790 C CA . ASP B 1 40 ? 5.691 -11.344 4.848 1 82.12 40 ASP B CA 1
ATOM 1791 C C . ASP B 1 40 ? 7.215 -11.289 4.781 1 82.12 40 ASP B C 1
ATOM 1793 O O . ASP B 1 40 ? 7.871 -10.938 5.766 1 82.12 40 ASP B O 1
ATOM 1797 N N . MET B 1 41 ? 7.746 -11.758 3.695 1 83.94 41 MET B N 1
ATOM 1798 C CA . MET B 1 41 ? 9.195 -11.82 3.52 1 83.94 41 MET B CA 1
ATOM 1799 C C . MET B 1 41 ? 9.602 -11.203 2.188 1 83.94 41 MET B C 1
ATOM 1801 O O . MET B 1 41 ? 8.812 -11.172 1.241 1 83.94 41 MET B O 1
ATOM 1805 N N . THR B 1 42 ? 10.797 -10.711 2.236 1 86.19 42 THR B N 1
ATOM 1806 C CA . THR B 1 42 ? 11.344 -10.195 0.987 1 86.19 42 THR B CA 1
ATOM 1807 C C . THR B 1 42 ? 11.633 -11.336 0.012 1 86.19 42 THR B C 1
ATOM 1809 O O . THR B 1 42 ? 11.68 -12.5 0.409 1 86.19 42 THR B O 1
ATOM 1812 N N . TYR B 1 43 ? 11.797 -10.984 -1.225 1 87.12 43 TYR B N 1
ATOM 1813 C CA . TYR B 1 43 ? 12.086 -11.977 -2.252 1 87.12 43 TYR B CA 1
ATOM 1814 C C . TYR B 1 43 ? 13.336 -12.781 -1.897 1 87.12 43 TYR B C 1
ATOM 1816 O O . TYR B 1 43 ? 13.336 -14.008 -1.967 1 87.12 43 TYR B O 1
ATOM 1824 N N . ASP B 1 44 ? 14.352 -12.047 -1.491 1 85.5 44 ASP B N 1
ATOM 1825 C CA . ASP B 1 44 ? 15.625 -12.695 -1.171 1 85.5 44 ASP B CA 1
ATOM 1826 C C . ASP B 1 44 ? 15.484 -13.617 0.041 1 85.5 44 ASP B C 1
ATOM 1828 O O . ASP B 1 44 ? 16.047 -14.703 0.069 1 85.5 44 ASP B O 1
ATOM 1832 N N . GLU B 1 45 ? 14.766 -13.195 1.002 1 86.56 45 GLU B N 1
ATOM 1833 C CA . GLU B 1 45 ? 14.547 -14.008 2.199 1 86.56 45 GLU B CA 1
ATOM 1834 C C . GLU B 1 45 ? 13.844 -15.312 1.864 1 86.56 45 GLU B C 1
ATOM 1836 O O . GLU B 1 45 ? 14.266 -16.391 2.318 1 86.56 45 GLU B O 1
ATOM 1841 N N . VAL B 1 46 ? 12.797 -15.234 1.084 1 85.69 46 VAL B N 1
ATOM 1842 C CA . VAL B 1 46 ? 12.023 -16.422 0.712 1 85.69 46 VAL B CA 1
ATOM 1843 C C . VAL B 1 46 ? 12.898 -17.359 -0.107 1 85.69 46 VAL B C 1
ATOM 1845 O O . VAL B 1 46 ? 12.875 -18.578 0.102 1 85.69 46 VAL B O 1
ATOM 1848 N N . HIS B 1 47 ? 13.602 -16.844 -0.962 1 87.44 47 HIS B N 1
ATOM 1849 C CA . HIS B 1 47 ? 14.438 -17.656 -1.832 1 87.44 47 HIS B CA 1
ATOM 1850 C C . HIS B 1 47 ? 15.547 -18.344 -1.043 1 87.44 47 HIS B C 1
ATOM 1852 O O . HIS B 1 47 ? 15.922 -19.469 -1.355 1 87.44 47 HIS B O 1
ATOM 1858 N N . ASN B 1 48 ? 16 -17.656 -0.102 1 87.44 48 ASN B N 1
ATOM 1859 C CA . ASN B 1 48 ? 17.016 -18.25 0.763 1 87.44 48 ASN B CA 1
ATOM 1860 C C . ASN B 1 48 ? 16.453 -19.422 1.569 1 87.44 48 ASN B C 1
ATOM 1862 O O . ASN B 1 48 ? 17.156 -20.391 1.826 1 87.44 48 ASN B O 1
ATOM 1866 N N . ILE B 1 49 ? 15.273 -19.359 1.939 1 85.31 49 ILE B N 1
ATOM 1867 C CA . ILE B 1 49 ? 14.633 -20.375 2.762 1 85.31 49 ILE B CA 1
ATOM 1868 C C . ILE B 1 49 ? 14.234 -21.562 1.888 1 85.31 49 ILE B C 1
ATOM 1870 O O . ILE B 1 49 ? 14.477 -22.719 2.248 1 85.31 49 ILE B O 1
ATOM 1874 N N . LEU B 1 50 ? 13.602 -21.359 0.761 1 84.31 50 LEU B N 1
ATOM 1875 C CA . LEU B 1 50 ? 12.961 -22.406 -0.027 1 84.31 50 LEU B CA 1
ATOM 1876 C C . LEU B 1 50 ? 13.945 -23.016 -1.016 1 84.31 50 LEU B C 1
ATOM 1878 O O . LEU B 1 50 ? 13.781 -24.172 -1.43 1 84.31 50 LEU B O 1
ATOM 1882 N N . GLY B 1 51 ? 14.922 -22.281 -1.38 1 82.5 51 GLY B N 1
ATOM 1883 C CA . GLY B 1 51 ? 15.875 -22.797 -2.342 1 82.5 51 GLY B CA 1
ATOM 1884 C C . GLY B 1 51 ? 15.297 -22.953 -3.736 1 82.5 51 GLY B C 1
ATOM 1885 O O . GLY B 1 51 ? 14.484 -22.125 -4.168 1 82.5 51 GLY B O 1
ATOM 1886 N N . SER B 1 52 ? 15.742 -24.047 -4.488 1 81 52 SER B N 1
ATOM 1887 C CA . SER B 1 52 ? 15.438 -24.156 -5.914 1 81 52 SER B CA 1
ATOM 1888 C C . SER B 1 52 ? 14.141 -24.938 -6.141 1 81 52 SER B C 1
ATOM 1890 O O . SER B 1 52 ? 13.555 -24.859 -7.219 1 81 52 SER B O 1
ATOM 1892 N N . SER B 1 53 ? 13.703 -25.641 -5.211 1 82.5 53 SER B N 1
ATOM 1893 C CA . SER B 1 53 ? 12.484 -26.438 -5.379 1 82.5 53 SER B CA 1
ATOM 1894 C C . SER B 1 53 ? 11.242 -25.625 -5.012 1 82.5 53 SER B C 1
ATOM 1896 O O . SER B 1 53 ? 10.359 -26.125 -4.312 1 82.5 53 SER B O 1
ATOM 1898 N N . ARG B 1 54 ? 11.219 -24.5 -5.512 1 87.81 54 ARG B N 1
ATOM 1899 C CA . ARG B 1 54 ? 10.125 -23.594 -5.156 1 87.81 54 ARG B CA 1
ATOM 1900 C C . ARG B 1 54 ? 9.133 -23.453 -6.305 1 87.81 54 ARG B C 1
ATOM 1902 O O . ARG B 1 54 ? 9.5 -23.594 -7.473 1 87.81 54 ARG B O 1
ATOM 1909 N N . VAL B 1 55 ? 7.93 -23.312 -5.895 1 92.06 55 VAL B N 1
ATOM 1910 C CA . VAL B 1 55 ? 6.887 -22.906 -6.82 1 92.06 55 VAL B CA 1
ATOM 1911 C C . VAL B 1 55 ? 6.547 -21.422 -6.59 1 92.06 55 VAL B C 1
ATOM 1913 O O . VAL B 1 55 ? 6.203 -21.031 -5.473 1 92.06 55 VAL B O 1
ATOM 1916 N N . GLU B 1 56 ? 6.762 -20.672 -7.641 1 91.62 56 GLU B N 1
ATOM 1917 C CA . GLU B 1 56 ? 6.52 -19.234 -7.547 1 91.62 56 GLU B CA 1
ATOM 1918 C C . GLU B 1 56 ? 5.324 -18.828 -8.398 1 91.62 56 GLU B C 1
ATOM 1920 O O . GLU B 1 56 ? 5.188 -19.266 -9.539 1 91.62 56 GLU B O 1
ATOM 1925 N N . TYR B 1 57 ? 4.5 -18.078 -7.773 1 92.75 57 TYR B N 1
ATOM 1926 C CA . TYR B 1 57 ? 3.398 -17.531 -8.562 1 92.75 57 TYR B CA 1
ATOM 1927 C C . TYR B 1 57 ? 3.064 -16.109 -8.125 1 92.75 57 TYR B C 1
ATOM 1929 O O . TYR B 1 57 ? 3.391 -15.711 -7 1 92.75 57 TYR B O 1
ATOM 1937 N N . ALA B 1 58 ? 2.514 -15.344 -9.031 1 91.62 58 ALA B N 1
ATOM 1938 C CA . ALA B 1 58 ? 2.031 -13.984 -8.773 1 91.62 58 ALA B CA 1
ATOM 1939 C C . ALA B 1 58 ? 0.577 -13.828 -9.211 1 91.62 58 ALA B C 1
ATOM 1941 O O . ALA B 1 58 ? 0.205 -14.227 -10.312 1 91.62 58 ALA B O 1
ATOM 1942 N N . VAL B 1 59 ? -0.166 -13.375 -8.289 1 91.75 59 VAL B N 1
ATOM 1943 C CA . VAL B 1 59 ? -1.527 -12.992 -8.641 1 91.75 59 VAL B CA 1
ATOM 1944 C C . VAL B 1 59 ? -1.55 -11.531 -9.094 1 91.75 59 VAL B C 1
ATOM 1946 O O . VAL B 1 59 ? -1.154 -10.641 -8.344 1 91.75 59 VAL B O 1
ATOM 1949 N N . VAL B 1 60 ? -1.965 -11.398 -10.305 1 91.31 60 VAL B N 1
ATOM 1950 C CA . VAL B 1 60 ? -1.947 -10.062 -10.875 1 91.31 60 VAL B CA 1
ATOM 1951 C C . VAL B 1 60 ? -3.363 -9.648 -11.266 1 91.31 60 VAL B C 1
ATOM 1953 O O . VAL B 1 60 ? -4.18 -10.492 -11.648 1 91.31 60 VAL B O 1
ATOM 1956 N N . ARG B 1 61 ? -3.668 -8.422 -11.172 1 88.88 61 ARG B N 1
ATOM 1957 C CA . ARG B 1 61 ? -4.969 -7.852 -11.516 1 88.88 61 ARG B CA 1
ATOM 1958 C C . ARG B 1 61 ? -4.879 -7 -12.773 1 88.88 61 ARG B C 1
ATOM 1960 O O . ARG B 1 61 ? -3.807 -6.504 -13.125 1 88.88 61 ARG B O 1
ATOM 1967 N N . ASP B 1 62 ? -6.043 -6.934 -13.344 1 89 62 ASP B N 1
ATOM 1968 C CA . ASP B 1 62 ? -6.137 -5.992 -14.461 1 89 62 ASP B CA 1
ATOM 1969 C C . ASP B 1 62 ? -5.664 -4.602 -14.039 1 89 62 ASP B C 1
ATOM 1971 O O . ASP B 1 62 ? -6.078 -4.086 -13 1 89 62 ASP B O 1
ATOM 1975 N N . PRO B 1 63 ? -4.805 -4.047 -14.914 1 90.69 63 PRO B N 1
ATOM 1976 C CA . PRO B 1 63 ? -4.195 -2.781 -14.5 1 90.69 63 PRO B CA 1
ATOM 1977 C C . PRO B 1 63 ? -5.227 -1.689 -14.227 1 90.69 63 PRO B C 1
ATOM 1979 O O . PRO B 1 63 ? -5.066 -0.903 -13.289 1 90.69 63 PRO B O 1
ATOM 1982 N N . VAL B 1 64 ? -6.285 -1.66 -15 1 90.19 64 VAL B N 1
ATOM 1983 C CA . VAL B 1 64 ? -7.316 -0.651 -14.789 1 90.19 64 VAL B CA 1
ATOM 1984 C C . VAL B 1 64 ? -8.031 -0.908 -13.469 1 90.19 64 VAL B C 1
ATOM 1986 O O . VAL B 1 64 ? -8.305 0.026 -12.711 1 90.19 64 VAL B O 1
ATOM 1989 N N . GLU B 1 65 ? -8.297 -2.129 -13.234 1 88.88 65 GLU B N 1
ATOM 1990 C CA . GLU B 1 65 ? -8.945 -2.496 -11.977 1 88.88 65 GLU B CA 1
ATOM 1991 C C . GLU B 1 65 ? -8.039 -2.191 -10.781 1 88.88 65 GLU B C 1
ATOM 1993 O O . GLU B 1 65 ? -8.523 -1.777 -9.727 1 88.88 65 GLU B O 1
ATOM 1998 N N . ARG B 1 66 ? -6.785 -2.482 -10.953 1 88.75 66 ARG B N 1
ATOM 1999 C CA . ARG B 1 66 ? -5.816 -2.168 -9.906 1 88.75 66 ARG B CA 1
ATOM 2000 C C . ARG B 1 66 ? -5.789 -0.669 -9.617 1 88.75 66 ARG B C 1
ATOM 2002 O O . ARG B 1 66 ? -5.754 -0.254 -8.461 1 88.75 66 ARG B O 1
ATOM 2009 N N . PHE B 1 67 ? -5.766 0.116 -10.648 1 90.94 67 PHE B N 1
ATOM 2010 C CA . PHE B 1 67 ? -5.789 1.566 -10.492 1 90.94 67 PHE B CA 1
ATOM 2011 C C . PHE B 1 67 ? -7.047 2.01 -9.758 1 90.94 67 PHE B C 1
ATOM 2013 O O . PHE B 1 67 ? -6.969 2.777 -8.797 1 90.94 67 PHE B O 1
ATOM 2020 N N . LEU B 1 68 ? -8.172 1.497 -10.234 1 91.06 68 LEU B N 1
ATOM 2021 C CA . LEU B 1 68 ? -9.453 1.902 -9.664 1 91.06 68 LEU B CA 1
ATOM 2022 C C . LEU B 1 68 ? -9.539 1.516 -8.188 1 91.06 68 LEU B C 1
ATOM 2024 O O . LEU B 1 68 ? -10.023 2.293 -7.363 1 91.06 68 LEU B O 1
ATOM 2028 N N . SER B 1 69 ? -9.109 0.365 -7.902 1 88.69 69 SER B N 1
ATOM 2029 C CA . SER B 1 69 ? -9.133 -0.085 -6.516 1 88.69 69 SER B CA 1
ATOM 2030 C C . SER B 1 69 ? -8.266 0.808 -5.629 1 88.69 69 SER B C 1
ATOM 2032 O O . SER B 1 69 ? -8.688 1.193 -4.535 1 88.69 69 SER B O 1
ATOM 2034 N N . GLY B 1 70 ? -7.027 1.076 -6.125 1 88.56 70 GLY B N 1
ATOM 2035 C CA . GLY B 1 70 ? -6.137 1.957 -5.387 1 88.56 70 GLY B CA 1
ATOM 2036 C C . GLY B 1 70 ? -6.676 3.369 -5.246 1 88.56 70 GLY B C 1
ATOM 2037 O O . GLY B 1 70 ? -6.598 3.965 -4.168 1 88.56 70 GLY B O 1
ATOM 2038 N N . PHE B 1 71 ? -7.262 3.84 -6.285 1 88.94 71 PHE B N 1
ATOM 2039 C CA . PHE B 1 71 ? -7.805 5.191 -6.305 1 88.94 71 PHE B CA 1
ATOM 2040 C C . PHE B 1 71 ? -8.961 5.324 -5.32 1 88.94 71 PHE B C 1
ATOM 2042 O O . PHE B 1 71 ? -9.008 6.27 -4.531 1 88.94 71 PHE B O 1
ATOM 2049 N N . VAL B 1 72 ? -9.867 4.406 -5.379 1 88.81 72 VAL B N 1
ATOM 2050 C CA . VAL B 1 72 ? -11.047 4.445 -4.516 1 88.81 72 VAL B CA 1
ATOM 2051 C C . VAL B 1 72 ? -10.617 4.277 -3.057 1 88.81 72 VAL B C 1
ATOM 2053 O O . VAL B 1 72 ? -11.117 4.98 -2.174 1 88.81 72 VAL B O 1
ATOM 2056 N N . ASP B 1 73 ? -9.711 3.438 -2.834 1 86.62 73 ASP B N 1
ATOM 2057 C CA . ASP B 1 73 ? -9.273 3.135 -1.475 1 86.62 73 ASP B CA 1
ATOM 2058 C C . ASP B 1 73 ? -8.5 4.305 -0.872 1 86.62 73 ASP B C 1
ATOM 2060 O O . ASP B 1 73 ? -8.844 4.789 0.211 1 86.62 73 ASP B O 1
ATOM 2064 N N . LYS B 1 74 ? -7.555 4.785 -1.651 1 85.12 74 LYS B N 1
ATOM 2065 C CA . LYS B 1 74 ? -6.617 5.738 -1.059 1 85.12 74 LYS B CA 1
ATOM 2066 C C . LYS B 1 74 ? -7.086 7.176 -1.272 1 85.12 74 LYS B C 1
ATOM 2068 O O . LYS B 1 74 ? -6.965 8.016 -0.376 1 85.12 74 LYS B O 1
ATOM 2073 N N . CYS B 1 75 ? -7.641 7.48 -2.412 1 86.31 75 CYS B N 1
ATOM 2074 C CA . CYS B 1 75 ? -7.926 8.867 -2.758 1 86.31 75 CYS B CA 1
ATOM 2075 C C . CYS B 1 75 ? -9.336 9.258 -2.344 1 86.31 75 CYS B C 1
ATOM 2077 O O . CYS B 1 75 ? -9.602 10.422 -2.047 1 86.31 75 CYS B O 1
ATOM 2079 N N . ILE B 1 76 ? -10.188 8.273 -2.287 1 85.19 76 ILE B N 1
ATOM 2080 C CA . ILE B 1 76 ? -11.562 8.609 -1.953 1 85.19 76 ILE B CA 1
ATOM 2081 C C . ILE B 1 76 ? -11.859 8.203 -0.512 1 85.19 76 ILE B C 1
ATOM 2083 O O . ILE B 1 76 ? -12.281 9.031 0.301 1 85.19 76 ILE B O 1
ATOM 2087 N N . LYS B 1 77 ? -11.562 7.062 -0.21 1 84.56 77 LYS B N 1
ATOM 2088 C CA . LYS B 1 77 ? -11.953 6.52 1.087 1 84.56 77 LYS B CA 1
ATOM 2089 C C . LYS B 1 77 ? -11.125 7.129 2.213 1 84.56 77 LYS B C 1
ATOM 2091 O O . LYS B 1 77 ? -11.664 7.504 3.256 1 84.56 77 LYS B O 1
ATOM 2096 N N . TYR B 1 78 ? -9.812 7.32 2.039 1 84 78 TYR B N 1
ATOM 2097 C CA . TYR B 1 78 ? -8.961 7.648 3.182 1 84 78 TYR B CA 1
ATOM 2098 C C . TYR B 1 78 ? -8.547 9.117 3.152 1 84 78 TYR B C 1
ATOM 2100 O O . TYR B 1 78 ? -8.203 9.688 4.188 1 84 78 TYR B O 1
ATOM 2108 N N . CYS B 1 79 ? -8.398 9.773 2.121 1 78.56 79 CYS B N 1
ATOM 2109 C CA . CYS B 1 79 ? -7.922 11.156 2.111 1 78.56 79 CYS B CA 1
ATOM 2110 C C . CYS B 1 79 ? -8.977 12.094 1.545 1 78.56 79 CYS B C 1
ATOM 2112 O O . CYS B 1 79 ? -9.172 13.195 2.055 1 78.56 79 CYS B O 1
ATOM 2114 N N . ASN B 1 80 ? -9.703 11.758 0.489 1 82.44 80 ASN B N 1
ATOM 2115 C CA . ASN B 1 80 ? -10.703 12.516 -0.253 1 82.44 80 ASN B CA 1
ATOM 2116 C C . ASN B 1 80 ? -10.25 13.953 -0.489 1 82.44 80 ASN B C 1
ATOM 2118 O O . ASN B 1 80 ? -10.977 14.898 -0.155 1 82.44 80 ASN B O 1
ATOM 2122 N N . PHE B 1 81 ? -9.062 14.172 -1.039 1 84.75 81 PHE B N 1
ATOM 2123 C CA . PHE B 1 81 ? -8.5 15.484 -1.332 1 84.75 81 PHE B CA 1
ATOM 2124 C C . PHE B 1 81 ? -9.359 16.219 -2.354 1 84.75 81 PHE B C 1
ATOM 2126 O O . PHE B 1 81 ? -9.367 17.453 -2.389 1 84.75 81 PHE B O 1
ATOM 2133 N N . LYS B 1 82 ? -10.016 15.484 -3.115 1 79.38 82 LYS B N 1
ATOM 2134 C CA . LYS B 1 82 ? -10.828 16.109 -4.152 1 79.38 82 LYS B CA 1
ATOM 2135 C C . LYS B 1 82 ? -11.781 17.141 -3.557 1 79.38 82 LYS B C 1
ATOM 2137 O O . LYS B 1 82 ? -11.859 18.266 -4.039 1 79.38 82 LYS B O 1
ATOM 2142 N N . ASP B 1 83 ? -12.352 16.766 -2.453 1 82.62 83 ASP B N 1
ATOM 2143 C CA . ASP B 1 83 ? -13.398 17.625 -1.906 1 82.62 83 ASP B CA 1
ATOM 2144 C C . ASP B 1 83 ? -12.898 18.391 -0.678 1 82.62 83 ASP B C 1
ATOM 2146 O O . ASP B 1 83 ? -13.492 19.391 -0.276 1 82.62 83 ASP B O 1
ATOM 2150 N N . ASN B 1 84 ? -11.758 18 -0.129 1 87.44 84 ASN B N 1
ATOM 2151 C CA . ASN B 1 84 ? -11.461 18.5 1.21 1 87.44 84 ASN B CA 1
ATOM 2152 C C . ASN B 1 84 ? -10.039 19.047 1.301 1 87.44 84 ASN B C 1
ATOM 2154 O O . ASN B 1 84 ? -9.562 19.359 2.391 1 87.44 84 ASN B O 1
ATOM 2158 N N . PHE B 1 85 ? -9.43 19.203 0.227 1 89.56 85 PHE B N 1
ATOM 2159 C CA . PHE B 1 85 ? -8.023 19.594 0.223 1 89.56 85 PHE B CA 1
ATOM 2160 C C . PHE B 1 85 ? -7.82 20.922 0.953 1 89.56 85 PHE B C 1
ATOM 2162 O O . PHE B 1 85 ? -6.812 21.109 1.631 1 89.56 85 PHE B O 1
ATOM 2169 N N . HIS B 1 86 ? -8.766 21.797 0.817 1 88.81 86 HIS B N 1
ATOM 2170 C CA . HIS B 1 86 ? -8.641 23.141 1.363 1 88.81 86 HIS B CA 1
ATOM 2171 C C . HIS B 1 86 ? -8.641 23.109 2.889 1 88.81 86 HIS B C 1
ATOM 2173 O O . HIS B 1 86 ? -8.242 24.094 3.525 1 88.81 86 HIS B O 1
ATOM 2179 N N . TYR B 1 87 ? -8.984 22.062 3.477 1 88.56 87 TYR B N 1
ATOM 2180 C CA . TYR B 1 87 ? -8.992 21.953 4.934 1 88.56 87 TYR B CA 1
ATOM 2181 C C . TYR B 1 87 ? -7.648 21.469 5.457 1 88.56 87 TYR B C 1
ATOM 2183 O O . TYR B 1 87 ? -7.352 21.609 6.648 1 88.56 87 TYR B O 1
ATOM 2191 N N . TYR B 1 88 ? -6.848 20.938 4.605 1 91.06 88 TYR B N 1
ATOM 2192 C CA . TYR B 1 88 ? -5.621 20.297 5.055 1 91.06 88 TYR B CA 1
ATOM 2193 C C . TYR B 1 88 ? -4.477 21.297 5.145 1 91.06 88 TYR B C 1
ATOM 2195 O O . TYR B 1 88 ? -4.289 22.125 4.246 1 91.06 88 TYR B O 1
ATOM 2203 N N . THR B 1 89 ? -3.832 21.172 6.262 1 92.81 89 THR B N 1
ATOM 2204 C CA . THR B 1 89 ? -2.465 21.688 6.27 1 92.81 89 THR B CA 1
ATOM 2205 C C . THR B 1 89 ? -1.5 20.656 5.691 1 92.81 89 THR B C 1
ATOM 2207 O O . THR B 1 89 ? -1.393 19.531 6.207 1 92.81 89 THR B O 1
ATOM 2210 N N . THR B 1 90 ? -0.805 21.047 4.637 1 92.44 90 THR B N 1
ATOM 2211 C CA . THR B 1 90 ? 0.12 20.094 4.02 1 92.44 90 THR B CA 1
ATOM 2212 C C . THR B 1 90 ? 1.524 20.266 4.594 1 92.44 90 THR B C 1
ATOM 2214 O O . THR B 1 90 ? 2.027 21.391 4.707 1 92.44 90 THR B O 1
ATOM 2217 N N . VAL B 1 91 ? 2.059 19.172 4.977 1 92.88 91 VAL B N 1
ATOM 2218 C CA . VAL B 1 91 ? 3.432 19.125 5.469 1 92.88 91 VAL B CA 1
ATOM 2219 C C . VAL B 1 91 ? 4.301 18.344 4.5 1 92.88 91 VAL B C 1
ATOM 2221 O O . VAL B 1 91 ? 4.105 17.125 4.324 1 92.88 91 VAL B O 1
ATOM 2224 N N . SER B 1 92 ? 5.227 19.047 3.934 1 89.69 92 SER B N 1
ATOM 2225 C CA . SER B 1 92 ? 6.129 18.375 2.996 1 89.69 92 SER B CA 1
ATOM 2226 C C . SER B 1 92 ? 7.25 17.656 3.729 1 89.69 92 SER B C 1
ATOM 2228 O O . SER B 1 92 ? 7.895 18.219 4.609 1 89.69 92 SER B O 1
ATOM 2230 N N . TYR B 1 93 ? 7.379 16.406 3.316 1 85.44 93 TYR B N 1
ATOM 2231 C CA . TYR B 1 93 ? 8.469 15.625 3.885 1 85.44 93 TYR B CA 1
ATOM 2232 C C . TYR B 1 93 ? 9.609 15.469 2.879 1 85.44 93 TYR B C 1
ATOM 2234 O O . TYR B 1 93 ? 9.383 15.07 1.734 1 85.44 93 TYR B O 1
ATOM 2242 N N . GLU B 1 94 ? 10.766 15.867 3.363 1 78.25 94 GLU B N 1
ATOM 2243 C CA . GLU B 1 94 ? 12 15.648 2.613 1 78.25 94 GLU B CA 1
ATOM 2244 C C . GLU B 1 94 ? 12.938 14.711 3.361 1 78.25 94 GLU B C 1
ATOM 2246 O O . GLU B 1 94 ? 13 14.727 4.594 1 78.25 94 GLU B O 1
ATOM 2251 N N . GLU B 1 95 ? 13.594 13.938 2.537 1 77.44 95 GLU B N 1
ATOM 2252 C CA . GLU B 1 95 ? 14.531 13.016 3.174 1 77.44 95 GLU B CA 1
ATOM 2253 C C . GLU B 1 95 ? 15.719 13.758 3.771 1 77.44 95 GLU B C 1
ATOM 2255 O O . GLU B 1 95 ? 16.047 14.867 3.34 1 77.44 95 GLU B O 1
ATOM 2260 N N . GLY B 1 96 ? 16.422 13.07 4.754 1 78.12 96 GLY B N 1
ATOM 2261 C CA . GLY B 1 96 ? 17.594 13.656 5.383 1 78.12 96 GLY B CA 1
ATOM 2262 C C . GLY B 1 96 ? 17.281 14.398 6.668 1 78.12 96 GLY B C 1
ATOM 2263 O O . GLY B 1 96 ? 16.109 14.516 7.051 1 78.12 96 GLY B O 1
ATOM 2264 N N . PHE B 1 97 ? 18.266 14.844 7.258 1 83.62 97 PHE B N 1
ATOM 2265 C CA . PHE B 1 97 ? 18.141 15.453 8.578 1 83.62 97 PHE B CA 1
ATOM 2266 C C . PHE B 1 97 ? 17.297 16.719 8.508 1 83.62 97 PHE B C 1
ATOM 2268 O O . PHE B 1 97 ? 16.453 16.953 9.383 1 83.62 97 PHE B O 1
ATOM 2275 N N . ASP B 1 98 ? 17.516 17.5 7.504 1 85.38 98 ASP B N 1
ATOM 2276 C CA . ASP B 1 98 ? 16.75 18.734 7.355 1 85.38 98 ASP B CA 1
ATOM 2277 C C . ASP B 1 98 ? 15.266 18.438 7.168 1 85.38 98 ASP B C 1
ATOM 2279 O O . ASP B 1 98 ? 14.414 19.172 7.684 1 85.38 98 ASP B O 1
ATOM 2283 N N . GLY B 1 99 ? 14.969 17.453 6.473 1 84.88 99 GLY B N 1
ATOM 2284 C CA . GLY B 1 99 ? 13.594 17.031 6.289 1 84.88 99 GLY B CA 1
ATOM 2285 C C . GLY B 1 99 ? 12.93 16.578 7.574 1 84.88 99 GLY B C 1
ATOM 2286 O O . GLY B 1 99 ? 11.781 16.922 7.848 1 84.88 99 GLY B O 1
ATOM 2287 N N . ILE B 1 100 ? 13.688 15.883 8.344 1 86.81 100 ILE B N 1
ATOM 2288 C CA . ILE B 1 100 ? 13.188 15.391 9.625 1 86.81 100 ILE B CA 1
ATOM 2289 C C . ILE B 1 100 ? 12.938 16.562 10.57 1 86.81 100 ILE B C 1
ATOM 2291 O O . ILE B 1 100 ? 11.914 16.609 11.258 1 86.81 100 ILE B O 1
ATOM 2295 N N . LEU B 1 101 ? 13.875 17.422 10.562 1 91.44 101 LEU B N 1
ATOM 2296 C CA . LEU B 1 101 ? 13.742 18.609 11.398 1 91.44 101 LEU B CA 1
ATOM 2297 C C . LEU B 1 101 ? 12.508 19.422 11.016 1 91.44 101 LEU B C 1
ATOM 2299 O O . LEU B 1 101 ? 11.758 19.875 11.883 1 91.44 101 LEU B O 1
ATOM 2303 N N . ASN B 1 102 ? 12.344 19.578 9.758 1 91 102 ASN B N 1
ATOM 2304 C CA . ASN B 1 102 ? 11.18 20.312 9.273 1 91 102 ASN B CA 1
ATOM 2305 C C . ASN B 1 102 ? 9.883 19.594 9.633 1 91 102 ASN B C 1
ATOM 2307 O O . ASN B 1 102 ? 8.898 20.25 10.008 1 91 102 ASN B O 1
ATOM 2311 N N . LEU B 1 103 ? 9.898 18.375 9.5 1 91.25 103 LEU B N 1
ATOM 2312 C CA . LEU B 1 103 ? 8.734 17.578 9.883 1 91.25 103 LEU B CA 1
ATOM 2313 C C . LEU B 1 103 ? 8.414 17.75 11.359 1 91.25 103 LEU B C 1
ATOM 2315 O O . LEU B 1 103 ? 7.25 17.922 11.734 1 91.25 103 LEU B O 1
ATOM 2319 N N . ALA B 1 104 ? 9.438 17.672 12.117 1 93.69 104 ALA B N 1
ATOM 2320 C CA . ALA B 1 104 ? 9.266 17.812 13.562 1 93.69 104 ALA B CA 1
ATOM 2321 C C . ALA B 1 104 ? 8.688 19.172 13.914 1 93.69 104 ALA B C 1
ATOM 2323 O O . ALA B 1 104 ? 7.773 19.281 14.734 1 93.69 104 ALA B O 1
ATOM 2324 N N . LYS B 1 105 ? 9.188 20.141 13.281 1 95.62 105 LYS B N 1
ATOM 2325 C CA . LYS B 1 105 ? 8.727 21.5 13.539 1 95.62 105 LYS B CA 1
ATOM 2326 C C . LYS B 1 105 ? 7.266 21.672 13.125 1 95.62 105 LYS B C 1
ATOM 2328 O O . LYS B 1 105 ? 6.477 22.297 13.852 1 95.62 105 LYS B O 1
ATOM 2333 N N . ASN B 1 106 ? 6.965 21.219 12.023 1 94.94 106 ASN B N 1
ATOM 2334 C CA . ASN B 1 106 ? 5.59 21.312 11.555 1 94.94 106 ASN B CA 1
ATOM 2335 C C . ASN B 1 106 ? 4.629 20.562 12.469 1 94.94 106 ASN B C 1
ATOM 2337 O O . ASN B 1 106 ? 3.543 21.062 12.781 1 94.94 106 ASN B O 1
ATOM 2341 N N . HIS B 1 107 ? 5.027 19.422 12.906 1 95.06 107 HIS B N 1
ATOM 2342 C CA . HIS B 1 107 ? 4.191 18.672 13.828 1 95.06 107 HIS B CA 1
ATOM 2343 C C . HIS B 1 107 ? 3.986 19.422 15.141 1 95.06 107 HIS B C 1
ATOM 2345 O O . HIS B 1 107 ? 2.887 19.422 15.695 1 95.06 107 HIS B O 1
ATOM 2351 N N . GLU B 1 108 ? 5.047 19.984 15.586 1 96.62 108 GLU B N 1
ATOM 2352 C CA . GLU B 1 108 ? 4.934 20.781 16.812 1 96.62 108 GLU B CA 1
ATOM 2353 C C . GLU B 1 108 ? 3.875 21.859 16.672 1 96.62 108 GLU B C 1
ATOM 2355 O O . GLU B 1 108 ? 3.02 22.031 17.547 1 96.62 108 GLU B O 1
ATOM 2360 N N . MET B 1 109 ? 3.936 22.547 15.578 1 96.75 109 MET B N 1
ATOM 2361 C CA . MET B 1 109 ? 3 23.641 15.336 1 96.75 109 MET B CA 1
ATOM 2362 C C . MET B 1 109 ? 1.574 23.125 15.195 1 96.75 109 MET B C 1
ATOM 2364 O O . MET B 1 109 ? 0.644 23.688 15.781 1 96.75 109 MET B O 1
ATOM 2368 N N . ILE B 1 110 ? 1.416 22.078 14.477 1 96.69 110 ILE B N 1
ATOM 2369 C CA . ILE B 1 110 ? 0.1 21.5 14.211 1 96.69 110 ILE B CA 1
ATOM 2370 C C . ILE B 1 110 ? -0.501 20.969 15.508 1 96.69 110 ILE B C 1
ATOM 2372 O O . ILE B 1 110 ? -1.676 21.203 15.805 1 96.69 110 ILE B O 1
ATOM 2376 N N . TYR B 1 111 ? 0.271 20.312 16.266 1 97.06 111 TYR B N 1
ATOM 2377 C CA . TYR B 1 111 ? -0.23 19.703 17.5 1 97.06 111 TYR B CA 1
ATOM 2378 C C . TYR B 1 111 ? -0.503 20.766 18.562 1 97.06 111 TYR B C 1
ATOM 2380 O O . TYR B 1 111 ? -1.402 20.594 19.391 1 97.06 111 TYR B O 1
ATOM 2388 N N . GLU B 1 112 ? 0.269 21.797 18.516 1 97.5 112 GLU B N 1
ATOM 2389 C CA . GLU B 1 112 ? -0.041 22.922 19.391 1 97.5 112 GLU B CA 1
ATOM 2390 C C . GLU B 1 112 ? -1.411 23.5 19.062 1 97.5 112 GLU B C 1
ATOM 2392 O O . GLU B 1 112 ? -2.215 23.75 19.969 1 97.5 112 GLU B O 1
ATOM 2397 N N . LYS B 1 113 ? -1.66 23.688 17.828 1 95.38 113 LYS B N 1
ATOM 2398 C CA . LYS B 1 113 ? -2.949 24.203 17.375 1 95.38 113 LYS B CA 1
ATOM 2399 C C . LYS B 1 113 ? -4.086 23.266 17.766 1 95.38 113 LYS B C 1
ATOM 2401 O O . LYS B 1 113 ? -5.199 23.703 18.047 1 95.38 113 LYS B O 1
ATOM 2406 N N . ALA B 1 114 ? -3.77 22.047 17.797 1 94.25 114 ALA B N 1
ATOM 2407 C CA . ALA B 1 114 ? -4.773 21.031 18.094 1 94.25 114 ALA B CA 1
ATOM 2408 C C . ALA B 1 114 ? -4.977 20.891 19.594 1 94.25 114 ALA B C 1
ATOM 2410 O O . ALA B 1 114 ? -5.812 20.094 20.047 1 94.25 114 ALA B O 1
ATOM 2411 N N . GLY B 1 115 ? -4.145 21.516 20.375 1 94.75 115 GLY B N 1
ATOM 2412 C CA . GLY B 1 115 ? -4.332 21.516 21.812 1 94.75 115 GLY B CA 1
ATOM 2413 C C . GLY B 1 115 ? -3.582 20.391 22.5 1 94.75 115 GLY B C 1
ATOM 2414 O O . GLY B 1 115 ? -3.879 20.062 23.656 1 94.75 115 GLY B O 1
ATOM 2415 N N . VAL B 1 116 ? -2.654 19.812 21.828 1 96.31 116 VAL B N 1
ATOM 2416 C CA . VAL B 1 116 ? -1.84 18.766 22.453 1 96.31 116 VAL B CA 1
ATOM 2417 C C . VAL B 1 116 ? -0.922 19.391 23.5 1 96.31 116 VAL B C 1
ATOM 2419 O O . VAL B 1 116 ? -0.249 20.391 23.234 1 96.31 116 VAL B O 1
ATOM 2422 N N . PRO B 1 117 ? -0.895 18.781 24.688 1 97.44 117 PRO B N 1
ATOM 2423 C CA . PRO B 1 117 ? -0.063 19.344 25.766 1 97.44 117 PRO B CA 1
ATOM 2424 C C . PRO B 1 117 ? 1.416 19.406 25.391 1 97.44 117 PRO B C 1
ATOM 2426 O O . PRO B 1 117 ? 1.91 18.547 24.656 1 97.44 117 PRO B O 1
ATOM 2429 N N . GLU B 1 118 ? 2.094 20.312 25.969 1 97.62 118 GLU B N 1
ATOM 2430 C CA . GLU B 1 118 ? 3.484 20.609 25.641 1 97.62 118 GLU B CA 1
ATOM 2431 C C . GLU B 1 118 ? 4.387 19.406 25.906 1 97.62 118 GLU B C 1
ATOM 2433 O O . GLU B 1 118 ? 5.277 19.109 25.109 1 97.62 118 GLU B O 1
ATOM 2438 N N . GLU B 1 119 ? 4.188 18.766 26.938 1 96.38 119 GLU B N 1
ATOM 2439 C CA . GLU B 1 119 ? 5.023 17.625 27.297 1 96.38 119 GLU B CA 1
ATOM 2440 C C . GLU B 1 119 ? 4.949 16.531 26.234 1 96.38 119 GLU B C 1
ATOM 2442 O O . GLU B 1 119 ? 5.969 15.938 25.875 1 96.38 119 GLU B O 1
ATOM 2447 N N . LEU B 1 120 ? 3.803 16.312 25.766 1 97 120 LEU B N 1
ATOM 2448 C CA . LEU B 1 120 ? 3.623 15.305 24.719 1 97 120 LEU B CA 1
ATOM 2449 C C . LEU B 1 120 ? 4.258 15.75 23.406 1 97 120 LEU B C 1
ATOM 2451 O O . LEU B 1 120 ? 4.898 14.953 22.719 1 97 120 LEU B O 1
ATOM 2455 N N . ARG B 1 121 ? 4.098 17 23.094 1 97.62 121 ARG B N 1
ATOM 2456 C CA . ARG B 1 121 ? 4.688 17.531 21.875 1 97.62 121 ARG B CA 1
ATOM 2457 C C . ARG B 1 121 ? 6.211 17.438 21.906 1 97.62 121 ARG B C 1
ATOM 2459 O O . ARG B 1 121 ? 6.84 17.125 20.891 1 97.62 121 ARG B O 1
ATOM 2466 N N . ARG B 1 122 ? 6.75 17.656 23.047 1 96.62 122 ARG B N 1
ATOM 2467 C CA . ARG B 1 122 ? 8.195 17.562 23.219 1 96.62 122 ARG B CA 1
ATOM 2468 C C . ARG B 1 122 ? 8.688 16.141 22.969 1 96.62 122 ARG B C 1
ATOM 2470 O O . ARG B 1 122 ? 9.727 15.938 22.344 1 96.62 122 ARG B O 1
ATOM 2477 N N . THR B 1 123 ? 7.969 15.25 23.484 1 94.94 123 THR B N 1
ATOM 2478 C CA . THR B 1 123 ? 8.312 13.844 23.281 1 94.94 123 THR B CA 1
ATOM 2479 C C . THR B 1 123 ? 8.258 13.492 21.797 1 94.94 123 THR B C 1
ATOM 2481 O O . THR B 1 123 ? 9.18 12.859 21.266 1 94.94 123 THR B O 1
ATOM 2484 N N . ILE B 1 124 ? 7.219 13.891 21.125 1 95.19 124 ILE B N 1
ATOM 2485 C CA . ILE B 1 124 ? 7.059 13.625 19.703 1 95.19 124 ILE B CA 1
ATOM 2486 C C . ILE B 1 124 ? 8.219 14.242 18.922 1 95.19 124 ILE B C 1
ATOM 2488 O O . ILE B 1 124 ? 8.836 13.578 18.094 1 95.19 124 ILE B O 1
ATOM 2492 N N . TYR B 1 125 ? 8.5 15.453 19.312 1 95.19 125 TYR B N 1
ATOM 2493 C CA . TYR B 1 125 ? 9.578 16.188 18.641 1 95.19 125 TYR B CA 1
ATOM 2494 C C . TYR B 1 125 ? 10.898 15.438 18.781 1 95.19 125 TYR B C 1
ATOM 2496 O O . TYR B 1 125 ? 11.602 15.219 17.781 1 95.19 125 TYR B O 1
ATOM 2504 N N . THR B 1 126 ? 11.18 15.008 19.922 1 94.12 126 THR B N 1
ATOM 2505 C CA . THR B 1 126 ? 12.445 14.336 20.219 1 94.12 126 THR B CA 1
ATOM 2506 C C . THR B 1 126 ? 12.508 12.984 19.516 1 94.12 126 THR B C 1
ATOM 2508 O O . THR B 1 126 ? 13.547 12.617 18.953 1 94.12 126 THR B O 1
ATOM 2511 N N . GLU B 1 127 ? 11.477 12.289 19.516 1 91.56 127 GLU B N 1
ATOM 2512 C CA . GLU B 1 127 ? 11.445 10.961 18.906 1 91.56 127 GLU B CA 1
ATOM 2513 C C . GLU B 1 127 ? 11.555 11.047 17.391 1 91.56 127 GLU B C 1
ATOM 2515 O O . GLU B 1 127 ? 12.133 10.156 16.766 1 91.56 127 GLU B O 1
ATOM 2520 N N . LEU B 1 128 ? 10.977 12.086 16.828 1 90.25 128 LEU B N 1
ATOM 2521 C CA . LEU B 1 128 ? 11.086 12.273 15.383 1 90.25 128 LEU B CA 1
ATOM 2522 C C . LEU B 1 128 ? 12.539 12.516 14.977 1 90.25 128 LEU B C 1
ATOM 2524 O O . LEU B 1 128 ? 12.961 12.102 13.891 1 90.25 128 LEU B O 1
ATOM 2528 N N . LEU B 1 129 ? 13.258 13.094 15.875 1 90.06 129 LEU B N 1
ATOM 2529 C CA . LEU B 1 129 ? 14.633 13.445 15.555 1 90.06 129 LEU B CA 1
ATOM 2530 C C . LEU B 1 129 ? 15.555 12.234 15.68 1 90.06 129 LEU B C 1
ATOM 2532 O O . LEU B 1 129 ? 16.672 12.242 15.172 1 90.06 129 LEU B O 1
ATOM 2536 N N . VAL B 1 130 ? 15.148 11.242 16.422 1 81.69 130 VAL B N 1
ATOM 2537 C CA . VAL B 1 130 ? 15.945 10.023 16.547 1 81.69 130 VAL B CA 1
ATOM 2538 C C . VAL B 1 130 ? 16.109 9.375 15.172 1 81.69 130 VAL B C 1
ATOM 2540 O O . VAL B 1 130 ? 17.172 8.859 14.852 1 81.69 130 VAL B O 1
ATOM 2543 N N . GLY B 1 131 ? 15.25 9.516 14.336 1 66.56 131 GLY B N 1
ATOM 2544 C CA . GLY B 1 131 ? 15.508 9.07 12.969 1 66.56 131 GLY B CA 1
ATOM 2545 C C . GLY B 1 131 ? 14.453 8.109 12.453 1 66.56 131 GLY B C 1
ATOM 2546 O O . GLY B 1 131 ? 13.281 8.219 12.805 1 66.56 131 GLY B O 1
ATOM 2547 N N . SER B 1 132 ? 14.914 7.207 11.539 1 63.91 132 SER B N 1
ATOM 2548 C CA . SER B 1 132 ? 14.07 6.438 10.625 1 63.91 132 SER B CA 1
ATOM 2549 C C . SER B 1 132 ? 13.57 5.156 11.281 1 63.91 132 SER B C 1
ATOM 2551 O O . SER B 1 132 ? 14.258 4.578 12.125 1 63.91 132 SER B O 1
ATOM 2553 N N . THR B 1 133 ? 12.32 4.898 10.844 1 67.69 133 THR B N 1
ATOM 2554 C CA . THR B 1 133 ? 11.766 3.605 11.234 1 67.69 133 THR B CA 1
ATOM 2555 C C . THR B 1 133 ? 12.492 2.467 10.531 1 67.69 133 THR B C 1
ATOM 2557 O O . THR B 1 133 ? 13.117 2.676 9.484 1 67.69 133 THR B O 1
ATOM 2560 N N . PRO B 1 134 ? 12.531 1.288 11.133 1 64.75 134 PRO B N 1
ATOM 2561 C CA . PRO B 1 134 ? 13.188 0.13 10.523 1 64.75 134 PRO B CA 1
ATOM 2562 C C . PRO B 1 134 ? 12.703 -0.135 9.094 1 64.75 134 PRO B C 1
ATOM 2564 O O . PRO B 1 134 ? 13.422 -0.754 8.305 1 64.75 134 PRO B O 1
ATOM 2567 N N . HIS B 1 135 ? 11.617 0.308 8.68 1 62.75 135 HIS B N 1
ATOM 2568 C CA . HIS B 1 135 ? 11.047 0.015 7.371 1 62.75 135 HIS B CA 1
ATOM 2569 C C . HIS B 1 135 ? 11.406 1.095 6.355 1 62.75 135 HIS B C 1
ATOM 2571 O O . HIS B 1 135 ? 11.008 1.022 5.195 1 62.75 135 HIS B O 1
ATOM 2577 N N . SER B 1 136 ? 12.297 1.834 6.684 1 70.56 136 SER B N 1
ATOM 2578 C CA . SER B 1 136 ? 12.609 2.961 5.812 1 70.56 136 SER B CA 1
ATOM 2579 C C . SER B 1 136 ? 13.578 2.549 4.703 1 70.56 136 SER B C 1
ATOM 2581 O O . SER B 1 136 ? 14.523 1.797 4.945 1 70.56 136 SER B O 1
ATOM 2583 N N . THR B 1 137 ? 13.109 2.83 3.436 1 76.56 137 THR B N 1
ATOM 2584 C CA . THR B 1 137 ? 14 2.639 2.295 1 76.56 137 THR B CA 1
ATOM 2585 C C . THR B 1 137 ? 15 3.787 2.189 1 76.56 137 THR B C 1
ATOM 2587 O O . THR B 1 137 ? 15.883 3.771 1.331 1 76.56 137 THR B O 1
ATOM 2590 N N . SER B 1 138 ? 14.859 4.629 3.109 1 74 138 SER B N 1
ATOM 2591 C CA . SER B 1 138 ? 15.68 5.832 3.043 1 74 138 SER B CA 1
ATOM 2592 C C . SER B 1 138 ? 17.156 5.504 3.215 1 74 138 SER B C 1
ATOM 2594 O O . SER B 1 138 ? 17.531 4.734 4.102 1 74 138 SER B O 1
ATOM 2596 N N . GLY B 1 139 ? 17.938 6.109 2.244 1 77.38 139 GLY B N 1
ATOM 2597 C CA . GLY B 1 139 ? 19.391 6.035 2.371 1 77.38 139 GLY B CA 1
ATOM 2598 C C . GLY B 1 139 ? 19.953 4.699 1.933 1 77.38 139 GLY B C 1
ATOM 2599 O O . GLY B 1 139 ? 21.125 4.402 2.193 1 77.38 139 GLY B O 1
ATOM 2600 N N . THR B 1 140 ? 19.219 3.85 1.341 1 84.75 140 THR B N 1
ATOM 2601 C CA . THR B 1 140 ? 19.719 2.549 0.91 1 84.75 140 THR B CA 1
ATOM 2602 C C . THR B 1 140 ? 20.422 2.658 -0.443 1 84.75 140 THR B C 1
ATOM 2604 O O . THR B 1 140 ? 20.094 3.541 -1.243 1 84.75 140 THR B O 1
ATOM 2607 N N . ALA B 1 141 ? 21.359 1.713 -0.634 1 88.94 141 ALA B N 1
ATOM 2608 C CA . ALA B 1 141 ? 22.094 1.67 -1.899 1 88.94 141 ALA B CA 1
ATOM 2609 C C . ALA B 1 141 ? 21.141 1.399 -3.066 1 88.94 141 ALA B C 1
ATOM 2611 O O . ALA B 1 141 ? 21.312 1.967 -4.148 1 88.94 141 ALA B O 1
ATOM 2612 N N . VAL B 1 142 ? 20.266 0.577 -2.863 1 88.56 142 VAL B N 1
ATOM 2613 C CA . VAL B 1 142 ? 19.312 0.197 -3.91 1 88.56 142 VAL B CA 1
ATOM 2614 C C . VAL B 1 142 ? 18.5 1.414 -4.336 1 88.56 142 VAL B C 1
ATOM 2616 O O . VAL B 1 142 ? 18.25 1.618 -5.527 1 88.56 142 VAL B O 1
ATOM 2619 N N . LYS B 1 143 ? 18.094 2.156 -3.4 1 91.31 143 LYS B N 1
ATOM 2620 C CA . LYS B 1 143 ? 17.344 3.359 -3.732 1 91.31 143 LYS B CA 1
ATOM 2621 C C . LYS B 1 143 ? 18.203 4.371 -4.477 1 91.31 143 LYS B C 1
ATOM 2623 O O . LYS B 1 143 ? 17.75 5.023 -5.41 1 91.31 143 LYS B O 1
ATOM 2628 N N . ALA B 1 144 ? 19.375 4.52 -3.998 1 92.31 144 ALA B N 1
ATOM 2629 C CA . ALA B 1 144 ? 20.297 5.422 -4.676 1 92.31 144 ALA B CA 1
ATOM 2630 C C . ALA B 1 144 ? 20.5 5.016 -6.133 1 92.31 144 ALA B C 1
ATOM 2632 O O . ALA B 1 144 ? 20.531 5.867 -7.023 1 92.31 144 ALA B O 1
ATOM 2633 N N . GLU B 1 145 ? 20.656 3.744 -6.375 1 93.69 145 GLU B N 1
ATOM 2634 C CA . GLU B 1 145 ? 20.812 3.232 -7.734 1 93.69 145 GLU B CA 1
ATOM 2635 C C . GLU B 1 145 ? 19.562 3.504 -8.57 1 93.69 145 GLU B C 1
ATOM 2637 O O . GLU B 1 145 ? 19.656 3.912 -9.734 1 93.69 145 GLU B O 1
ATOM 2642 N N . ALA B 1 146 ? 18.438 3.275 -7.984 1 92.94 146 ALA B N 1
ATOM 2643 C CA . ALA B 1 146 ? 17.188 3.537 -8.68 1 92.94 146 ALA B CA 1
ATOM 2644 C C . ALA B 1 146 ? 17.047 5.02 -9.016 1 92.94 146 ALA B C 1
ATOM 2646 O O . ALA B 1 146 ? 16.594 5.371 -10.117 1 92.94 146 ALA B O 1
ATOM 2647 N N . ARG B 1 147 ? 17.422 5.828 -8.094 1 93.19 147 ARG B N 1
ATOM 2648 C CA . ARG B 1 147 ? 17.375 7.27 -8.32 1 93.19 147 ARG B CA 1
ATOM 2649 C C . ARG B 1 147 ? 18.281 7.672 -9.477 1 93.19 147 ARG B C 1
ATOM 2651 O O . ARG B 1 147 ? 17.875 8.445 -10.352 1 93.19 147 ARG B O 1
ATOM 2658 N N . ASN B 1 148 ? 19.391 7.172 -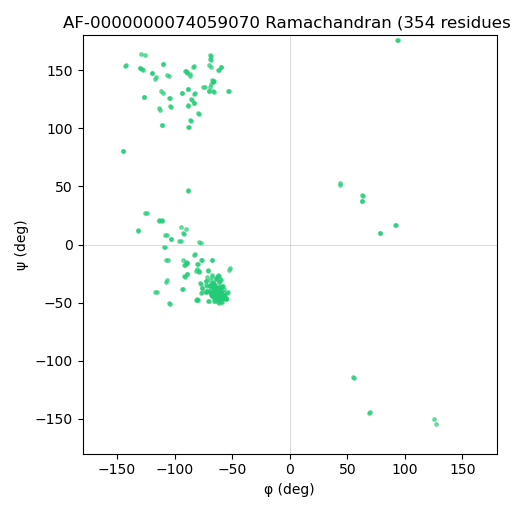9.422 1 94.56 148 ASN B N 1
ATOM 2659 C CA . ASN B 1 148 ? 20.344 7.473 -10.484 1 94.56 148 ASN B CA 1
ATOM 2660 C C . ASN B 1 148 ? 19.812 7.043 -11.852 1 94.56 148 ASN B C 1
ATOM 2662 O O . ASN B 1 148 ? 19.938 7.781 -12.828 1 94.56 148 ASN B O 1
ATOM 2666 N N . THR B 1 149 ? 19.281 5.879 -11.906 1 93.56 149 THR B N 1
ATOM 2667 C CA . THR B 1 149 ? 18.703 5.387 -13.148 1 93.56 149 THR B CA 1
ATOM 2668 C C . THR B 1 149 ? 17.594 6.305 -13.625 1 93.56 149 THR B C 1
ATOM 2670 O O . THR B 1 149 ? 17.516 6.645 -14.812 1 93.56 149 THR B O 1
ATOM 2673 N N . LEU B 1 150 ? 16.797 6.695 -12.719 1 94 150 LEU B N 1
ATOM 2674 C CA . LEU B 1 150 ? 15.656 7.547 -13.047 1 94 150 LEU B CA 1
ATOM 2675 C C . LEU B 1 150 ? 16.125 8.922 -13.523 1 94 150 LEU B C 1
ATOM 2677 O O . LEU B 1 150 ? 15.648 9.422 -14.547 1 94 150 LEU B O 1
ATOM 2681 N N . THR B 1 151 ? 17.062 9.453 -12.828 1 93.44 151 THR B N 1
ATOM 2682 C CA . THR B 1 151 ? 17.453 10.828 -13.102 1 93.44 151 THR B CA 1
ATOM 2683 C C . THR B 1 151 ? 18.359 10.898 -14.328 1 93.44 151 THR B C 1
ATOM 2685 O O . THR B 1 151 ? 18.453 11.93 -14.992 1 93.44 151 THR B O 1
ATOM 2688 N N . ALA B 1 152 ? 19.016 9.828 -14.656 1 93.56 152 ALA B N 1
ATOM 2689 C CA . ALA B 1 152 ? 19.891 9.773 -15.82 1 93.56 152 ALA B CA 1
ATOM 2690 C C . ALA B 1 152 ? 19.094 9.586 -17.109 1 93.56 152 ALA B C 1
ATOM 2692 O O . ALA B 1 152 ? 19.625 9.797 -18.203 1 93.56 152 ALA B O 1
ATOM 2693 N N . ASN B 1 153 ? 17.906 9.188 -17.031 1 93.31 153 ASN B N 1
ATOM 2694 C CA . ASN B 1 153 ? 17.047 8.945 -18.172 1 93.31 153 ASN B CA 1
ATOM 2695 C C . ASN B 1 153 ? 15.914 9.969 -18.25 1 93.31 153 ASN B C 1
ATOM 2697 O O . ASN B 1 153 ? 14.867 9.789 -17.641 1 93.31 153 ASN B O 1
ATOM 2701 N N . SER B 1 154 ? 16.062 10.891 -19.125 1 92.31 154 SER B N 1
ATOM 2702 C CA . SER B 1 154 ? 15.133 12.016 -19.219 1 92.31 154 SER B CA 1
ATOM 2703 C C . SER B 1 154 ? 13.734 11.547 -19.625 1 92.31 154 SER B C 1
ATOM 2705 O O . SER B 1 154 ? 12.734 12.109 -19.172 1 92.31 154 SER B O 1
ATOM 2707 N N . SER B 1 155 ? 13.727 10.57 -20.453 1 89.75 155 SER B N 1
ATOM 2708 C CA . SER B 1 155 ? 12.438 10.039 -20.891 1 89.75 155 SER B CA 1
ATOM 2709 C C . SER B 1 155 ? 11.695 9.383 -19.734 1 89.75 155 SER B C 1
ATOM 2711 O O . SER B 1 155 ? 10.484 9.547 -19.578 1 89.75 155 SER B O 1
ATOM 2713 N N . LEU B 1 156 ? 12.406 8.656 -18.969 1 89.88 156 LEU B N 1
ATOM 2714 C CA . LEU B 1 156 ? 11.812 8.008 -17.797 1 89.88 156 LEU B CA 1
ATOM 2715 C C . LEU B 1 156 ? 11.383 9.031 -16.766 1 89.88 156 LEU B C 1
ATOM 2717 O O . LEU B 1 156 ? 10.281 8.945 -16.219 1 89.88 156 LEU B O 1
ATOM 2721 N N . LEU B 1 157 ? 12.18 9.977 -16.531 1 93.38 157 LEU B N 1
ATOM 2722 C CA . LEU B 1 157 ? 11.867 11.031 -15.57 1 93.38 157 LEU B CA 1
ATOM 2723 C C . LEU B 1 157 ? 10.641 11.82 -16 1 93.38 157 LEU B C 1
ATOM 2725 O O . LEU B 1 157 ? 9.805 12.18 -15.172 1 93.38 157 LEU B O 1
ATOM 2729 N N . LEU B 1 158 ? 10.555 12.086 -17.234 1 90.75 158 LEU B N 1
ATOM 2730 C CA . LEU B 1 158 ? 9.391 12.789 -17.766 1 90.75 158 LEU B CA 1
ATOM 2731 C C . LEU B 1 158 ? 8.109 12 -17.5 1 90.75 158 LEU B C 1
ATOM 2733 O O . LEU B 1 158 ? 7.094 12.57 -17.094 1 90.75 158 LEU B O 1
ATOM 2737 N N . ARG B 1 159 ? 8.18 10.742 -17.734 1 87.06 159 ARG B N 1
ATOM 2738 C CA . ARG B 1 159 ? 7.004 9.906 -17.531 1 87.06 159 ARG B CA 1
ATOM 2739 C C . ARG B 1 159 ? 6.57 9.906 -16.062 1 87.06 159 ARG B C 1
ATOM 2741 O O . ARG B 1 159 ? 5.379 10.031 -15.773 1 87.06 159 ARG B O 1
ATOM 2748 N N . VAL B 1 160 ? 7.523 9.766 -15.195 1 90.31 160 VAL B N 1
ATOM 2749 C CA . VAL B 1 160 ? 7.219 9.781 -13.773 1 90.31 160 VAL B CA 1
ATOM 2750 C C . VAL B 1 160 ? 6.66 11.148 -13.375 1 90.31 160 VAL B C 1
ATOM 2752 O O . VAL B 1 160 ? 5.688 11.234 -12.625 1 90.31 160 VAL B O 1
ATOM 2755 N N . THR B 1 161 ? 7.199 12.18 -13.922 1 91.06 161 THR B N 1
ATOM 2756 C CA . THR B 1 161 ? 6.734 13.531 -13.633 1 91.06 161 THR B CA 1
ATOM 2757 C C . THR B 1 161 ? 5.301 13.727 -14.117 1 91.06 161 THR B C 1
ATOM 2759 O O . THR B 1 161 ? 4.492 14.352 -13.438 1 91.06 161 THR B O 1
ATOM 2762 N N . GLN B 1 162 ? 5.004 13.203 -15.219 1 87.19 162 GLN B N 1
ATOM 2763 C CA . GLN B 1 162 ? 3.652 13.305 -15.766 1 87.19 162 GLN B CA 1
ATOM 2764 C C . GLN B 1 162 ? 2.652 12.539 -14.906 1 87.19 162 GLN B C 1
ATOM 2766 O O . GLN B 1 162 ? 1.525 12.992 -14.703 1 87.19 162 GLN B O 1
ATOM 2771 N N . MET B 1 163 ? 3.082 11.461 -14.422 1 86.44 163 MET B N 1
ATOM 2772 C CA . MET B 1 163 ? 2.234 10.633 -13.57 1 86.44 163 MET B CA 1
ATOM 2773 C C . MET B 1 163 ? 1.851 11.383 -12.297 1 86.44 163 MET B C 1
ATOM 2775 O O . MET B 1 163 ? 0.72 11.266 -11.82 1 86.44 163 MET B O 1
ATOM 2779 N N . TYR B 1 164 ? 2.791 12.133 -11.82 1 90 164 TYR B N 1
ATOM 2780 C CA . TYR B 1 164 ? 2.586 12.797 -10.539 1 90 164 TYR B CA 1
ATOM 2781 C C . TYR B 1 164 ? 2.457 14.305 -10.719 1 90 164 TYR B C 1
ATOM 2783 O O . TYR B 1 164 ? 2.689 15.07 -9.781 1 90 164 TYR B O 1
ATOM 2791 N N . TYR B 1 165 ? 2.121 14.719 -11.914 1 88.31 165 TYR B N 1
ATOM 2792 C CA . TYR B 1 165 ? 2.135 16.141 -12.234 1 88.31 165 TYR B CA 1
ATOM 2793 C C . TYR B 1 165 ? 1.274 16.922 -11.25 1 88.31 165 TYR B C 1
ATOM 2795 O O . TYR B 1 165 ? 1.717 17.938 -10.703 1 88.31 165 TYR B O 1
ATOM 2803 N N . TYR B 1 166 ? 0.112 16.5 -10.938 1 86.44 166 TYR B N 1
ATOM 2804 C CA . TYR B 1 166 ? -0.807 17.25 -10.086 1 86.44 166 TYR B CA 1
ATOM 2805 C C . TYR B 1 166 ? -0.331 17.234 -8.641 1 86.44 166 TYR B C 1
ATOM 2807 O O . TYR B 1 166 ? -0.637 18.156 -7.871 1 86.44 166 TYR B O 1
ATOM 2815 N N . ASP B 1 167 ? 0.394 16.172 -8.258 1 89.62 167 ASP B N 1
ATOM 2816 C CA . ASP B 1 167 ? 0.991 16.172 -6.922 1 89.62 167 ASP B CA 1
ATOM 2817 C C . ASP B 1 167 ? 2.037 17.266 -6.789 1 89.62 167 ASP B C 1
ATOM 2819 O O . ASP B 1 167 ? 2.1 17.953 -5.766 1 89.62 167 ASP B O 1
ATOM 2823 N N . PHE B 1 168 ? 2.777 17.438 -7.895 1 92.25 168 PHE B N 1
ATOM 2824 C CA . PHE B 1 168 ? 3.773 18.5 -7.879 1 92.25 168 PHE B CA 1
ATOM 2825 C C . PHE B 1 168 ? 3.109 19.859 -7.711 1 92.25 168 PHE B C 1
ATOM 2827 O O . PHE B 1 168 ? 3.547 20.672 -6.895 1 92.25 168 PHE B O 1
ATOM 2834 N N . ILE B 1 169 ? 2.039 20 -8.352 1 91.12 169 ILE B N 1
ATOM 2835 C CA . ILE B 1 169 ? 1.381 21.297 -8.391 1 91.12 169 ILE B CA 1
ATOM 2836 C C . ILE B 1 169 ? 0.571 21.516 -7.113 1 91.12 169 ILE B C 1
ATOM 2838 O O . ILE B 1 169 ? 0.7 22.547 -6.453 1 91.12 169 ILE B O 1
ATOM 2842 N N . ALA B 1 170 ? -0.19 20.547 -6.75 1 88.94 170 ALA B N 1
ATOM 2843 C CA . ALA B 1 170 ? -1.103 20.672 -5.617 1 88.94 170 ALA B CA 1
ATOM 2844 C C . ALA B 1 170 ? -0.333 20.812 -4.309 1 88.94 170 ALA B C 1
ATOM 2846 O O . ALA B 1 170 ? -0.77 21.516 -3.4 1 88.94 170 ALA B O 1
ATOM 2847 N N . PHE B 1 171 ? 0.776 20.172 -4.262 1 91.19 171 PHE B N 1
ATOM 2848 C CA . PHE B 1 171 ? 1.504 20.172 -2.998 1 91.19 171 PHE B CA 1
ATOM 2849 C C . PHE B 1 171 ? 2.738 21.062 -3.08 1 91.19 171 PHE B C 1
ATOM 2851 O O . PHE B 1 171 ? 3.596 21.031 -2.195 1 91.19 171 PHE B O 1
ATOM 2858 N N . ASN B 1 172 ? 2.857 21.781 -4.152 1 89.81 172 ASN B N 1
ATOM 2859 C CA . ASN B 1 172 ? 3.85 22.828 -4.348 1 89.81 172 ASN B CA 1
ATOM 2860 C C . ASN B 1 172 ? 5.27 22.266 -4.324 1 89.81 172 ASN B C 1
ATOM 2862 O O . ASN B 1 172 ? 6.133 22.781 -3.611 1 89.81 172 ASN B O 1
ATOM 2866 N N . PHE B 1 173 ? 5.445 21.188 -4.934 1 91.81 173 PHE B N 1
ATOM 2867 C CA . PHE B 1 173 ? 6.781 20.656 -5.18 1 91.81 173 PHE B CA 1
ATOM 2868 C C . PHE B 1 173 ? 7.34 21.188 -6.496 1 91.81 173 PHE B C 1
ATOM 2870 O O . PHE B 1 173 ? 6.586 21.453 -7.434 1 91.81 173 PHE B O 1
ATOM 2877 N N . ARG B 1 174 ? 8.648 21.359 -6.539 1 90.94 174 ARG B N 1
ATOM 2878 C CA . ARG B 1 174 ? 9.289 21.781 -7.781 1 90.94 174 ARG B CA 1
ATOM 2879 C C . ARG B 1 174 ? 9.328 20.641 -8.789 1 90.94 174 ARG B C 1
ATOM 2881 O O . ARG B 1 174 ? 9.594 19.484 -8.422 1 90.94 174 ARG B O 1
ATOM 2888 N N . LEU B 1 175 ? 9 20.969 -10 1 92.38 175 LEU B N 1
ATOM 2889 C CA . LEU B 1 175 ? 9.125 19.984 -11.07 1 92.38 175 LEU B CA 1
ATOM 2890 C C . LEU B 1 175 ? 10.586 19.641 -11.328 1 92.38 175 LEU B C 1
ATOM 2892 O O . LEU B 1 175 ? 11.453 20.516 -11.266 1 92.38 175 LEU B O 1
ATOM 2896 N N . PRO B 1 176 ? 10.836 18.375 -11.57 1 90.62 176 PRO B N 1
ATOM 2897 C CA . PRO B 1 176 ? 12.211 18.047 -11.938 1 90.62 176 PRO B CA 1
ATOM 2898 C C . PRO B 1 176 ? 12.664 18.734 -13.227 1 90.62 176 PRO B C 1
ATOM 2900 O O . PRO B 1 176 ? 11.844 19.031 -14.094 1 90.62 176 PRO B O 1
ATOM 2903 N N . ILE B 1 177 ? 13.977 18.969 -13.234 1 83.31 177 ILE B N 1
ATOM 2904 C CA . ILE B 1 177 ? 14.555 19.531 -14.453 1 83.31 177 ILE B CA 1
ATOM 2905 C C . ILE B 1 177 ? 14.734 18.422 -15.492 1 83.31 177 ILE B C 1
ATOM 2907 O O . ILE B 1 177 ? 15.438 17.438 -15.25 1 83.31 177 ILE B O 1
ATOM 2911 N N . LEU B 1 178 ? 13.922 18.578 -16.531 1 77.62 178 LEU B N 1
ATOM 2912 C CA . LEU B 1 178 ? 14.008 17.625 -17.609 1 77.62 178 LEU B CA 1
ATOM 2913 C C . LEU B 1 178 ? 15.078 18.031 -18.625 1 77.62 178 LEU B C 1
ATOM 2915 O O . LEU B 1 178 ? 15.133 19.188 -19.031 1 77.62 178 LEU B O 1
ATOM 2919 N N . LEU B 1 179 ? 16.25 17.359 -18.703 1 63.06 179 LEU B N 1
ATOM 2920 C CA . LEU B 1 179 ? 17.297 17.703 -19.656 1 63.06 179 LEU B CA 1
ATOM 2921 C C . LEU B 1 179 ? 16.906 17.25 -21.062 1 63.06 179 LEU B C 1
ATOM 2923 O O . LEU B 1 179 ? 16.188 16.266 -21.219 1 63.06 179 LEU B O 1
#

Foldseek 3Di:
DVQLVVLVVLCVVCVPVCVVVVHDSVPGDQPRRPCNCVVPDDPVVVCVVPPPPDDDDDDDDDPVVVVVVCCCVPCVVPPVCVVCVVVDDDQDADDDQVRLLSVLVVQLVVVVVVVNDPVVSVVSSVVSNVDDDPPDPPPDPVVVVVVCVCLVDLVNLVVVCVVCVVVCVSNVNDRDDRD/DVQLVVLVVLCVVCVPVCVVVVHDSVPGDQVRRPCNCVVPDDPVVVCVVPPDPDDDDDDDDDPVVVVVVCCCVPCPVPPVCVVCVVVDDDQDADDDQVRLLSVLVVQLVVVVVVVNDPVVSVVSSVVSNVDDDPPDPPPDPVVVVVVCVCVVDLVNLVVVCVVCVVVCVSNVNDRDDRD

Radius of gyration: 21.87 Å; Cα contacts (8 Å, |Δi|>4): 384; chains: 2; bounding box: 43×57×58 Å

pLDDT: mean 87.64, std 7.86, range [50.25, 97.69]